Protein AF-A0A952E8J3-F1 (afdb_monomer_lite)

Foldseek 3Di:
DDDDDDDPVQQPPFDPVQQVDWDQDPVPSDIDTDDLVNLVVLLVVLQADPQQDPVLRVLLVVLSVLSSSCRSVVVSLLVSLLSLLVSLQVLLCVLVVDDPDDSLVSLVVCVVVVLDAQCLQPVSVVVVVVVVVVVVVVVVVCVVVVDPDDPPPPPPSDDGVSVVVSVPSVVSSVCSVVPHPDDDPCSSVSSSRSSSSSNSSGDD

Sequence (204 aa):
MADSFQKLCEIAKPDPRSEHWAIIDPDMGKLRMIKIEDIYSQLEKLELHTGVPKQVRTHFDTTRNLFLYSWFVYRFMPVAEWHASASLELALKIKSNEKKKGLRKLIELAIENGWIKNEGVSVWKSAKQSYEQRKVMMEEFFNQIKSETTQVYNSEFDYDYIEVLKDTIPPIRNVYAHGKNFLHGGAYLQLQIVSDFINQLFED

Radius of gyration: 20.11 Å; chains: 1; bounding box: 53×48×46 Å

pLDDT: mean 88.49, std 11.6, range [46.84, 98.69]

Structure (mmCIF, N/CA/C/O backbone):
data_AF-A0A952E8J3-F1
#
_entry.id   AF-A0A952E8J3-F1
#
loop_
_atom_site.group_PDB
_atom_site.id
_atom_site.type_symbol
_atom_site.label_atom_id
_atom_site.label_alt_id
_atom_site.label_comp_id
_atom_site.label_asym_id
_atom_site.label_entity_id
_atom_site.label_seq_id
_atom_site.pdbx_PDB_ins_code
_atom_site.Cartn_x
_atom_site.Cartn_y
_atom_site.Cartn_z
_atom_site.occupancy
_atom_site.B_iso_or_equiv
_atom_site.auth_seq_id
_atom_site.auth_comp_id
_atom_site.auth_asym_id
_atom_site.auth_atom_id
_atom_site.pdbx_PDB_model_num
ATOM 1 N N . MET A 1 1 ? 1.826 6.697 -28.711 1.00 46.91 1 MET A N 1
ATOM 2 C CA . MET A 1 1 ? 1.273 5.419 -29.212 1.00 46.91 1 MET A CA 1
ATOM 3 C C . MET A 1 1 ? 0.060 5.067 -28.376 1.00 46.91 1 MET A C 1
ATOM 5 O O . MET A 1 1 ? 0.116 5.269 -27.170 1.00 46.91 1 MET A O 1
ATOM 9 N N . ALA A 1 2 ? -1.026 4.604 -28.995 1.00 58.97 2 ALA A N 1
ATOM 10 C CA . ALA A 1 2 ? -2.109 3.969 -28.251 1.00 58.97 2 ALA A CA 1
ATOM 11 C C . ALA A 1 2 ? -1.638 2.577 -27.808 1.00 58.97 2 ALA A C 1
ATOM 13 O O . ALA A 1 2 ? -1.019 1.868 -28.601 1.00 58.97 2 ALA A O 1
ATOM 14 N N . ASP A 1 3 ? -1.896 2.206 -26.556 1.00 72.81 3 ASP A N 1
ATOM 15 C CA . ASP A 1 3 ? -1.647 0.845 -26.087 1.00 72.81 3 ASP A CA 1
ATOM 16 C C . ASP A 1 3 ? -2.592 -0.109 -26.826 1.00 72.81 3 ASP A C 1
ATOM 18 O O . ASP A 1 3 ? -3.798 0.127 -26.884 1.00 72.81 3 ASP A O 1
ATOM 22 N N . SER A 1 4 ? -2.036 -1.150 -27.444 1.00 82.31 4 SER A N 1
ATOM 23 C CA . SER A 1 4 ? -2.787 -2.124 -28.241 1.00 82.31 4 SER A CA 1
ATOM 24 C C . SER A 1 4 ? -2.771 -3.489 -27.565 1.00 82.31 4 SER A C 1
ATOM 26 O O . SER A 1 4 ? -1.910 -3.766 -26.730 1.00 82.31 4 SER A O 1
ATOM 28 N N . PHE A 1 5 ? -3.743 -4.336 -27.904 1.00 88.31 5 PHE A N 1
ATOM 29 C CA . PHE A 1 5 ? -3.776 -5.709 -27.414 1.00 88.31 5 PHE A CA 1
ATOM 30 C C . PHE A 1 5 ? -2.481 -6.437 -27.802 1.00 88.31 5 PHE A C 1
ATOM 32 O O . PHE A 1 5 ? -2.096 -6.435 -28.973 1.00 88.31 5 PHE A O 1
ATOM 39 N N . GLN A 1 6 ? -1.803 -7.024 -26.813 1.00 87.69 6 GLN A N 1
ATOM 40 C CA . GLN A 1 6 ? -0.496 -7.639 -27.021 1.00 87.69 6 GLN A CA 1
ATOM 41 C C . GLN A 1 6 ? -0.574 -8.825 -27.979 1.00 87.69 6 GLN A C 1
ATOM 43 O O . GLN A 1 6 ? -1.486 -9.652 -27.922 1.00 87.69 6 GLN A O 1
ATOM 48 N N . LYS A 1 7 ? 0.436 -8.941 -28.842 1.00 91.75 7 LYS A N 1
ATOM 49 C CA . LYS A 1 7 ? 0.611 -10.120 -29.688 1.00 91.75 7 LYS A CA 1
ATOM 50 C C . LYS A 1 7 ? 1.116 -11.283 -28.846 1.00 91.75 7 LYS A C 1
ATOM 52 O O . LYS A 1 7 ? 1.969 -11.102 -27.982 1.00 91.75 7 LYS A O 1
ATOM 57 N N . LEU A 1 8 ? 0.679 -12.496 -29.181 1.00 92.81 8 LEU A N 1
ATOM 58 C CA . LEU A 1 8 ? 1.075 -13.719 -28.474 1.00 92.81 8 LEU A CA 1
ATOM 59 C C . LEU A 1 8 ? 2.604 -13.894 -28.369 1.00 92.81 8 LEU A C 1
ATOM 61 O O . LEU A 1 8 ? 3.096 -14.375 -27.359 1.00 92.81 8 LEU A O 1
ATOM 65 N N . CYS A 1 9 ? 3.368 -13.475 -29.380 1.00 93.50 9 CYS A N 1
ATOM 66 C CA . CYS A 1 9 ? 4.833 -13.574 -29.385 1.00 93.50 9 CYS A CA 1
ATOM 67 C C . CYS A 1 9 ? 5.558 -12.486 -28.563 1.00 93.50 9 CYS A C 1
ATOM 69 O O . CYS A 1 9 ? 6.786 -12.513 -28.461 1.00 93.50 9 CYS A O 1
ATOM 71 N N . GLU A 1 10 ? 4.827 -11.519 -28.008 1.00 89.62 10 GLU A N 1
ATOM 72 C CA . GLU A 1 10 ? 5.366 -10.375 -27.264 1.00 89.62 10 GLU A CA 1
ATOM 73 C C . GLU A 1 10 ? 4.982 -10.401 -25.775 1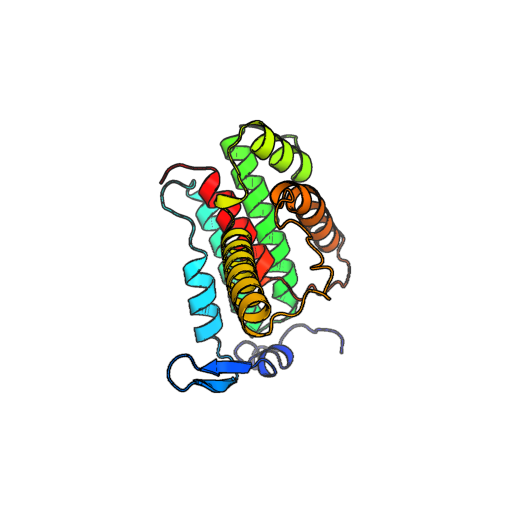.00 89.62 10 GLU A C 1
ATOM 75 O O . GLU A 1 10 ? 5.562 -9.647 -25.008 1.00 89.62 10 GLU A O 1
ATOM 80 N N . ILE A 1 11 ? 4.089 -11.299 -25.335 1.00 91.12 11 ILE A N 1
ATOM 81 C CA . ILE A 1 11 ? 3.534 -11.317 -23.961 1.00 91.12 11 ILE A CA 1
ATOM 82 C C . ILE A 1 11 ? 4.571 -11.480 -22.838 1.00 91.12 11 ILE A C 1
ATOM 84 O O . ILE A 1 11 ? 4.307 -11.108 -21.701 1.00 91.12 11 ILE A O 1
ATOM 88 N N . ALA A 1 12 ? 5.731 -12.068 -23.143 1.00 91.56 12 ALA A N 1
ATOM 89 C CA . ALA A 1 12 ? 6.823 -12.280 -22.191 1.00 91.56 12 ALA A CA 1
ATOM 90 C C . ALA A 1 12 ? 7.965 -11.265 -22.365 1.00 91.56 12 ALA A C 1
ATOM 92 O O . ALA A 1 12 ? 8.988 -11.363 -21.689 1.00 91.56 12 ALA A O 1
ATOM 93 N N . LYS A 1 13 ? 7.827 -10.314 -23.296 1.00 92.06 13 LYS A N 1
ATOM 94 C CA . LYS A 1 13 ? 8.795 -9.234 -23.484 1.00 92.06 13 LYS A CA 1
ATOM 95 C C . LYS A 1 13 ? 8.398 -8.059 -22.587 1.00 92.06 13 LYS A C 1
ATOM 97 O O . LYS A 1 13 ? 7.206 -7.756 -22.518 1.00 92.06 13 LYS A O 1
ATOM 102 N N . PRO A 1 14 ? 9.350 -7.412 -21.895 1.00 91.62 14 PRO A N 1
ATOM 103 C CA . PRO A 1 14 ? 9.050 -6.224 -21.104 1.00 91.62 14 PRO A CA 1
ATOM 104 C C . PRO A 1 14 ? 8.362 -5.146 -21.950 1.00 91.62 14 PRO A C 1
ATOM 106 O O . PRO A 1 14 ? 8.643 -5.008 -23.144 1.00 91.62 14 PRO A O 1
ATOM 109 N N . ASP A 1 15 ? 7.477 -4.358 -21.336 1.00 90.88 15 ASP A N 1
ATOM 110 C CA . ASP A 1 15 ? 6.999 -3.135 -21.984 1.00 90.88 15 ASP A CA 1
ATOM 111 C C . ASP A 1 15 ? 8.203 -2.195 -22.180 1.00 90.88 15 ASP A C 1
ATOM 113 O O . ASP A 1 15 ? 8.976 -2.013 -21.234 1.00 90.88 15 ASP A O 1
ATOM 117 N N . PRO A 1 16 ? 8.363 -1.537 -23.344 1.00 88.94 16 PRO A N 1
ATOM 118 C CA . PRO A 1 16 ? 9.460 -0.599 -23.563 1.00 88.94 16 PRO A CA 1
ATOM 119 C C . PRO A 1 16 ? 9.578 0.473 -22.473 1.00 88.94 16 PRO A C 1
ATOM 121 O O . PRO A 1 16 ? 10.677 0.915 -22.166 1.00 88.94 16 PRO A O 1
ATOM 124 N N . ARG A 1 17 ? 8.474 0.896 -21.840 1.00 86.62 17 ARG A N 1
ATOM 125 C CA . ARG A 1 17 ? 8.506 1.858 -20.719 1.00 86.62 17 ARG A CA 1
ATOM 126 C C . ARG A 1 17 ? 9.177 1.292 -19.468 1.00 86.62 17 ARG A C 1
ATOM 128 O O . ARG A 1 17 ? 9.836 2.049 -18.760 1.00 86.62 17 ARG A O 1
ATOM 135 N N . SER A 1 18 ? 9.031 -0.004 -19.218 1.00 84.88 18 SER A N 1
ATOM 136 C CA . SER A 1 18 ? 9.637 -0.698 -18.078 1.00 84.88 18 SER A CA 1
ATOM 137 C C . SER A 1 18 ? 11.158 -0.811 -18.219 1.00 84.88 18 SER A C 1
ATOM 139 O O . SER A 1 18 ? 11.880 -0.788 -17.226 1.00 84.88 18 SER A O 1
ATOM 141 N N . GLU A 1 19 ? 11.662 -0.861 -19.455 1.00 79.94 19 GLU A N 1
ATOM 142 C CA . GLU A 1 19 ? 13.092 -1.006 -19.750 1.00 79.94 19 GLU A CA 1
ATOM 143 C C . GLU A 1 19 ? 13.922 0.250 -19.476 1.00 79.94 19 GLU A C 1
ATOM 145 O O . GLU A 1 19 ? 15.139 0.160 -19.480 1.00 79.94 19 GLU A O 1
ATOM 150 N N . HIS A 1 20 ? 13.316 1.418 -19.240 1.00 79.31 20 HIS A N 1
ATOM 151 C CA . HIS A 1 20 ? 14.053 2.679 -19.054 1.00 79.31 20 HIS A CA 1
ATOM 152 C C . HIS A 1 20 ? 14.330 3.018 -17.582 1.00 79.31 20 HIS A C 1
ATOM 154 O O . HIS A 1 20 ? 14.839 4.098 -17.278 1.00 79.31 20 HIS A O 1
ATOM 160 N N . TRP A 1 21 ? 13.975 2.132 -16.652 1.00 79.56 21 TRP A N 1
ATOM 161 C CA . TRP A 1 21 ? 14.161 2.360 -15.222 1.00 79.56 21 TRP A CA 1
ATOM 162 C C . TRP A 1 21 ? 15.501 1.803 -14.747 1.00 79.56 21 TRP A C 1
ATOM 164 O O . TRP A 1 21 ? 15.902 0.697 -15.112 1.00 79.56 21 TRP A O 1
ATOM 174 N N . ALA A 1 22 ? 16.188 2.569 -13.902 1.00 81.88 22 ALA A N 1
ATOM 175 C CA . ALA A 1 22 ? 17.474 2.195 -13.335 1.00 81.88 22 ALA A CA 1
ATOM 176 C C . ALA A 1 22 ? 17.446 2.297 -11.810 1.00 81.88 22 ALA A C 1
ATOM 178 O O . ALA A 1 22 ? 16.785 3.167 -11.243 1.00 81.88 22 ALA A O 1
ATOM 179 N N . ILE A 1 23 ? 18.186 1.406 -11.160 1.00 81.94 23 ILE A N 1
ATOM 180 C CA . ILE A 1 23 ? 18.381 1.378 -9.714 1.00 81.94 23 ILE A CA 1
ATOM 181 C C . ILE A 1 23 ? 19.875 1.384 -9.395 1.00 81.94 23 ILE A C 1
ATOM 183 O O . ILE A 1 23 ? 20.705 0.988 -10.217 1.00 81.94 23 ILE A O 1
ATOM 187 N N . ILE A 1 24 ? 20.225 1.839 -8.195 1.00 81.94 24 ILE A N 1
ATOM 188 C CA . ILE A 1 24 ? 21.577 1.667 -7.666 1.00 81.94 24 ILE A CA 1
ATOM 189 C C . ILE A 1 24 ? 21.665 0.238 -7.136 1.00 81.94 24 ILE A C 1
ATOM 191 O O . ILE A 1 24 ? 20.884 -0.150 -6.269 1.00 81.94 24 ILE A O 1
ATOM 195 N N . ASP A 1 25 ? 22.587 -0.540 -7.689 1.00 77.31 25 ASP A N 1
ATOM 196 C CA . ASP A 1 25 ? 22.861 -1.901 -7.258 1.00 77.31 25 ASP A CA 1
ATOM 197 C C . ASP A 1 25 ? 23.298 -1.895 -5.780 1.00 77.31 25 ASP A C 1
ATOM 199 O O . ASP A 1 25 ? 24.293 -1.233 -5.462 1.00 77.31 25 ASP A O 1
ATOM 203 N N . PRO A 1 26 ? 22.575 -2.587 -4.878 1.00 70.38 26 PRO A N 1
ATOM 204 C CA . PRO A 1 26 ? 22.879 -2.574 -3.449 1.00 70.38 26 PRO A CA 1
ATOM 205 C C . PRO A 1 26 ? 24.266 -3.132 -3.116 1.00 70.38 26 PRO A C 1
ATOM 207 O O . PRO A 1 26 ? 24.885 -2.673 -2.159 1.00 70.38 26 PRO A O 1
ATOM 210 N N . ASP A 1 27 ? 24.759 -4.086 -3.910 1.00 75.88 27 ASP A N 1
ATOM 211 C CA . ASP A 1 27 ? 26.013 -4.793 -3.650 1.00 75.88 27 ASP A CA 1
ATOM 212 C C . ASP A 1 27 ? 27.210 -4.054 -4.254 1.00 75.88 27 ASP A C 1
ATOM 214 O O . ASP A 1 27 ? 28.306 -4.046 -3.694 1.00 75.88 27 ASP A O 1
ATOM 218 N N . MET A 1 28 ? 27.015 -3.422 -5.416 1.00 73.81 28 MET A N 1
ATOM 219 C CA . MET A 1 28 ? 28.105 -2.784 -6.165 1.00 73.81 28 MET A CA 1
ATOM 220 C C . MET A 1 28 ? 28.115 -1.255 -6.087 1.00 73.81 28 MET A C 1
ATOM 222 O O . MET A 1 28 ? 29.078 -0.639 -6.547 1.00 73.81 28 MET A O 1
ATOM 226 N N . GLY A 1 29 ? 27.045 -0.627 -5.587 1.00 79.94 29 GLY A N 1
ATOM 227 C CA . GLY A 1 29 ? 26.870 0.830 -5.580 1.00 79.94 29 GLY A CA 1
ATOM 228 C C . GLY A 1 29 ? 26.812 1.458 -6.980 1.00 79.94 29 GLY A C 1
ATOM 229 O O . GLY A 1 29 ? 26.993 2.665 -7.129 1.00 79.94 29 GLY A O 1
ATOM 230 N N . LYS A 1 30 ? 26.604 0.648 -8.026 1.00 85.31 30 LYS A N 1
ATOM 231 C CA . LYS A 1 30 ? 26.614 1.070 -9.435 1.00 85.31 30 LYS A CA 1
ATOM 232 C C . LYS A 1 30 ? 25.203 1.149 -9.989 1.00 85.31 30 LYS A C 1
ATOM 234 O O . LYS A 1 30 ? 24.353 0.338 -9.647 1.00 85.31 30 LYS A O 1
ATOM 239 N N . LEU A 1 31 ? 24.970 2.087 -10.900 1.00 86.31 31 LEU A N 1
ATOM 240 C CA . LEU A 1 31 ? 23.706 2.160 -11.623 1.00 86.31 31 LEU A CA 1
ATOM 241 C C . LEU A 1 31 ? 23.551 0.932 -12.535 1.00 86.31 31 LEU A C 1
ATOM 243 O O . LEU A 1 31 ? 24.436 0.647 -13.344 1.00 86.31 31 LEU A O 1
ATOM 247 N N . ARG A 1 32 ? 22.418 0.236 -12.437 1.00 88.88 32 ARG A N 1
ATOM 248 C CA . ARG A 1 32 ? 22.013 -0.807 -13.386 1.00 88.88 32 ARG A CA 1
ATOM 249 C C . ARG A 1 32 ? 20.536 -0.691 -13.737 1.00 88.88 32 ARG A C 1
ATOM 251 O O . ARG A 1 32 ? 19.758 -0.117 -12.979 1.00 88.88 32 ARG A O 1
ATOM 258 N N . MET A 1 33 ? 20.146 -1.279 -14.864 1.00 87.69 33 MET A N 1
ATOM 259 C CA . MET A 1 33 ? 18.733 -1.370 -15.236 1.00 87.69 33 MET A CA 1
ATOM 260 C C . MET A 1 33 ? 17.976 -2.235 -14.227 1.00 87.69 33 MET A C 1
ATOM 262 O O . MET A 1 33 ? 18.518 -3.226 -13.713 1.00 87.69 33 MET A O 1
ATOM 266 N N . ILE A 1 34 ? 16.740 -1.836 -13.931 1.00 88.44 34 ILE A N 1
ATOM 267 C CA . ILE A 1 34 ? 15.844 -2.632 -13.098 1.00 88.44 34 ILE A CA 1
ATOM 268 C C . ILE A 1 34 ? 15.523 -3.943 -13.823 1.00 88.44 34 ILE A C 1
ATOM 270 O O . ILE A 1 34 ? 15.435 -3.993 -15.052 1.00 88.44 34 ILE A O 1
ATOM 274 N N . LYS A 1 35 ? 15.352 -5.011 -13.056 1.00 91.31 35 LYS A N 1
ATOM 275 C CA . LYS A 1 35 ? 14.877 -6.303 -13.537 1.00 91.31 35 LYS A CA 1
ATOM 276 C C . LYS A 1 35 ? 13.555 -6.646 -12.864 1.00 91.31 35 LYS A C 1
ATOM 278 O O . LYS A 1 35 ? 13.211 -6.091 -11.819 1.00 91.31 35 LYS A O 1
ATOM 283 N N . ILE A 1 36 ? 12.825 -7.601 -13.432 1.00 93.38 36 ILE A N 1
ATOM 284 C CA . ILE A 1 36 ? 11.561 -8.055 -12.843 1.00 93.38 36 ILE A CA 1
ATOM 285 C C . ILE A 1 36 ? 11.760 -8.616 -11.425 1.00 93.38 36 ILE A C 1
ATOM 287 O O . ILE A 1 36 ? 10.894 -8.437 -10.574 1.00 93.38 36 ILE A O 1
ATOM 291 N N . GLU A 1 37 ? 12.919 -9.210 -11.129 1.00 94.31 37 GLU A N 1
ATOM 292 C CA . GLU A 1 37 ? 13.266 -9.721 -9.799 1.00 94.31 37 GLU A CA 1
ATOM 293 C C . GLU A 1 37 ? 13.361 -8.603 -8.749 1.00 94.31 37 GLU A C 1
ATOM 295 O O . GLU A 1 37 ? 13.015 -8.818 -7.586 1.00 94.31 37 GLU A O 1
ATOM 300 N N . ASP A 1 38 ? 13.765 -7.391 -9.146 1.00 91.88 38 ASP A N 1
ATOM 301 C CA . ASP A 1 38 ? 13.791 -6.235 -8.244 1.00 91.88 38 ASP A CA 1
ATOM 302 C C . ASP A 1 38 ? 12.373 -5.792 -7.879 1.00 91.88 38 ASP A C 1
ATOM 304 O O . ASP A 1 38 ? 12.112 -5.400 -6.741 1.00 91.88 38 ASP A O 1
ATOM 308 N N . ILE A 1 39 ? 11.449 -5.862 -8.843 1.00 92.81 39 ILE A N 1
ATOM 309 C CA . ILE A 1 39 ? 10.030 -5.559 -8.631 1.00 92.81 39 ILE A CA 1
ATOM 310 C C . ILE A 1 39 ? 9.402 -6.637 -7.751 1.00 92.81 39 ILE A C 1
ATOM 312 O O . ILE A 1 39 ? 8.716 -6.311 -6.785 1.00 92.81 39 ILE A O 1
ATOM 316 N N . TYR A 1 40 ? 9.675 -7.911 -8.038 1.00 95.94 40 TYR A N 1
ATOM 317 C CA . TYR A 1 40 ? 9.220 -9.030 -7.217 1.00 95.94 40 TYR A CA 1
ATOM 318 C C . TYR A 1 40 ? 9.667 -8.862 -5.760 1.00 95.94 40 TYR A C 1
ATOM 320 O O . TYR A 1 40 ? 8.834 -8.875 -4.859 1.00 95.94 40 TYR A O 1
ATOM 328 N N . SER A 1 41 ? 10.957 -8.600 -5.536 1.00 95.19 41 SER A N 1
ATOM 329 C CA . SER A 1 41 ? 11.530 -8.430 -4.193 1.00 95.19 41 SER A CA 1
ATOM 330 C C . SER A 1 41 ? 10.936 -7.237 -3.437 1.00 95.19 41 SER A C 1
ATOM 332 O O . SER A 1 41 ? 10.887 -7.229 -2.209 1.00 95.19 41 SER A O 1
ATOM 334 N N . GLN A 1 42 ? 10.494 -6.197 -4.148 1.00 93.19 42 GLN A N 1
ATOM 335 C CA . GLN A 1 42 ? 9.766 -5.076 -3.549 1.00 93.19 42 GLN A CA 1
ATOM 336 C C . GLN A 1 42 ? 8.333 -5.469 -3.174 1.00 93.19 42 GLN A C 1
ATOM 338 O O . GLN A 1 42 ? 7.889 -5.171 -2.070 1.00 93.19 42 GLN A O 1
ATOM 343 N N . LEU A 1 43 ? 7.619 -6.170 -4.058 1.00 96.62 43 LEU A N 1
ATOM 344 C CA . LEU A 1 43 ? 6.245 -6.622 -3.817 1.00 96.62 43 LEU A CA 1
ATOM 345 C C . LEU A 1 43 ? 6.142 -7.699 -2.731 1.00 96.62 43 LEU A C 1
ATOM 347 O O . LEU A 1 43 ? 5.129 -7.776 -2.035 1.00 96.62 43 LEU A O 1
ATOM 351 N N . GLU A 1 44 ? 7.174 -8.522 -2.568 1.00 97.00 44 GLU A N 1
ATOM 352 C CA . GLU A 1 44 ? 7.256 -9.516 -1.497 1.00 97.00 44 GLU A CA 1
ATOM 353 C C . GLU A 1 44 ? 7.176 -8.846 -0.118 1.00 97.00 44 GLU A C 1
ATOM 355 O O . GLU A 1 44 ? 6.433 -9.300 0.745 1.00 97.00 44 GLU A O 1
ATOM 360 N N . LYS A 1 45 ? 7.813 -7.679 0.045 1.00 96.25 45 LYS A N 1
ATOM 361 C CA . LYS A 1 45 ? 7.772 -6.879 1.284 1.00 96.25 45 LYS A CA 1
ATOM 362 C C . LYS A 1 45 ? 6.398 -6.283 1.593 1.00 96.25 45 LYS A C 1
ATOM 364 O O . LYS A 1 45 ? 6.192 -5.804 2.702 1.00 96.25 45 LYS A O 1
ATOM 369 N N . LEU A 1 46 ? 5.479 -6.283 0.627 1.00 97.75 46 LEU A N 1
ATOM 370 C CA . LEU A 1 46 ? 4.099 -5.819 0.797 1.00 97.75 46 LEU A CA 1
ATOM 371 C C . LEU A 1 46 ? 3.156 -6.960 1.208 1.00 97.75 46 LEU A C 1
ATOM 373 O O . LEU A 1 46 ? 1.954 -6.892 0.967 1.00 97.75 46 LEU A O 1
ATOM 377 N N . GLU A 1 47 ? 3.679 -8.063 1.737 1.00 96.94 47 GLU A N 1
ATOM 378 C CA . GLU A 1 47 ? 2.842 -9.151 2.225 1.00 96.94 47 GLU A CA 1
ATOM 379 C C . GLU A 1 47 ? 1.956 -8.695 3.396 1.00 96.94 47 GLU A C 1
ATOM 381 O O . GLU A 1 47 ? 2.377 -7.972 4.304 1.00 96.94 47 GLU A O 1
ATOM 386 N N . LEU A 1 48 ? 0.695 -9.128 3.357 1.00 98.56 48 LEU A N 1
ATOM 387 C CA . LEU A 1 48 ? -0.237 -8.921 4.455 1.00 98.56 48 LEU A CA 1
ATOM 388 C C . LEU A 1 48 ? -0.057 -10.027 5.490 1.00 98.56 48 LEU A C 1
ATOM 390 O O . LEU A 1 48 ? -0.043 -11.207 5.133 1.00 98.56 48 LEU A O 1
ATOM 394 N N . HIS A 1 49 ? 0.030 -9.651 6.762 1.00 98.12 49 HIS A N 1
ATOM 395 C CA . HIS A 1 49 ? 0.303 -10.598 7.841 1.00 98.12 49 HIS A CA 1
ATOM 396 C C . HIS A 1 49 ? -0.879 -11.558 8.096 1.00 98.12 49 HIS A C 1
ATOM 398 O O . HIS A 1 49 ? -1.978 -11.426 7.537 1.00 98.12 49 HIS A O 1
ATOM 404 N N . THR A 1 50 ? -0.661 -12.585 8.918 1.00 97.94 50 THR A N 1
ATOM 405 C CA . THR A 1 50 ? -1.557 -13.751 8.997 1.00 97.94 50 THR A CA 1
ATOM 406 C C . THR A 1 50 ? -2.892 -13.468 9.680 1.00 97.94 50 THR A C 1
ATOM 408 O O . THR A 1 50 ? -3.897 -14.101 9.325 1.00 97.94 50 THR A O 1
ATOM 411 N N . GLY A 1 51 ? -2.925 -12.471 10.561 1.00 98.12 51 GLY A N 1
ATOM 412 C CA . GLY A 1 51 ? -4.134 -11.936 11.183 1.00 98.12 51 GLY A CA 1
ATOM 413 C C . GLY A 1 51 ? -5.141 -11.271 10.236 1.00 98.12 51 GLY A C 1
ATOM 414 O O . GLY A 1 51 ? -6.342 -11.231 10.516 1.00 98.12 51 GLY A O 1
ATOM 415 N N . VAL A 1 52 ? -4.702 -10.793 9.067 1.00 98.69 52 VAL A N 1
ATOM 416 C CA . VAL A 1 52 ? -5.596 -10.177 8.073 1.00 98.69 52 VAL A CA 1
ATOM 417 C C . VAL A 1 52 ? -6.518 -11.240 7.460 1.00 98.69 52 VAL A C 1
ATOM 419 O O . VAL A 1 52 ? -6.012 -12.247 6.981 1.00 98.69 52 VAL A O 1
ATOM 422 N N . PRO A 1 53 ? -7.850 -11.064 7.351 1.00 98.62 53 PRO A N 1
ATOM 423 C CA . PRO A 1 53 ? -8.751 -12.091 6.820 1.00 98.62 53 PRO A CA 1
ATOM 424 C C . PRO A 1 53 ? -8.322 -12.655 5.455 1.00 98.62 53 PRO A C 1
ATOM 426 O O . PRO A 1 53 ? -8.021 -11.899 4.532 1.00 98.62 53 PRO A O 1
ATOM 429 N N . LYS A 1 54 ? -8.381 -13.986 5.282 1.00 98.50 54 LYS A N 1
ATOM 430 C CA . LYS A 1 54 ? -7.919 -14.682 4.059 1.00 98.50 54 LYS A CA 1
ATOM 431 C C . LYS A 1 54 ? -8.453 -14.063 2.763 1.00 98.50 54 LYS A C 1
ATOM 433 O O . LYS A 1 54 ? -7.699 -13.900 1.813 1.00 98.50 54 LYS A O 1
ATOM 438 N N . GLN A 1 55 ? -9.733 -13.688 2.731 1.00 98.38 55 GLN A N 1
ATOM 439 C CA . GLN A 1 55 ? -10.342 -13.058 1.555 1.00 98.38 55 GLN A CA 1
ATOM 440 C C . GLN A 1 55 ? -9.704 -11.708 1.190 1.00 98.38 55 GLN A C 1
ATOM 442 O O . GLN A 1 55 ? -9.588 -11.397 0.011 1.00 98.38 55 GLN A O 1
ATOM 447 N N . VAL A 1 56 ? -9.249 -10.931 2.180 1.00 98.69 56 VAL A N 1
ATOM 448 C CA . VAL A 1 56 ? -8.516 -9.676 1.960 1.00 98.69 56 VAL A CA 1
ATOM 449 C C . VAL A 1 56 ? -7.118 -9.981 1.440 1.00 98.69 56 VAL A C 1
ATOM 451 O O . VAL A 1 56 ? -6.716 -9.377 0.452 1.00 98.69 56 VAL A O 1
ATOM 454 N N . ARG A 1 57 ? -6.415 -10.954 2.041 1.00 98.69 57 ARG A N 1
ATOM 455 C CA . ARG A 1 57 ? -5.076 -11.368 1.587 1.00 98.69 57 ARG A CA 1
ATOM 456 C C . ARG A 1 57 ? -5.086 -11.819 0.131 1.00 98.69 57 ARG A C 1
ATOM 458 O O . ARG A 1 57 ? -4.364 -11.260 -0.679 1.00 98.69 57 ARG A O 1
ATOM 465 N N . THR A 1 58 ? -5.998 -12.719 -0.237 1.00 98.62 58 THR A N 1
ATOM 466 C CA . THR A 1 58 ? -6.153 -13.180 -1.627 1.00 98.62 58 THR A CA 1
ATOM 467 C C . THR A 1 58 ? -6.503 -12.039 -2.590 1.00 98.62 58 THR A C 1
ATOM 469 O O . THR A 1 58 ? -5.984 -11.981 -3.707 1.00 98.62 58 THR A O 1
ATOM 472 N N . HIS A 1 59 ? -7.366 -11.111 -2.170 1.00 98.56 59 HIS A N 1
ATOM 473 C CA . HIS A 1 59 ? -7.707 -9.948 -2.986 1.00 98.56 59 HIS A CA 1
ATOM 474 C C . HIS A 1 59 ? -6.490 -9.020 -3.164 1.00 98.56 59 HIS A C 1
ATOM 476 O O . HIS A 1 59 ? -6.209 -8.566 -4.271 1.00 98.56 59 HIS A O 1
ATOM 482 N N . PHE A 1 60 ? -5.694 -8.796 -2.120 1.00 98.62 60 PHE A N 1
ATOM 483 C CA . PHE A 1 60 ? -4.480 -7.990 -2.220 1.00 98.62 60 PHE A CA 1
ATOM 484 C C . PHE A 1 60 ? -3.344 -8.694 -2.983 1.00 98.62 60 PHE A C 1
ATOM 486 O O . PHE A 1 60 ? -2.619 -8.050 -3.731 1.00 98.62 60 PHE A O 1
ATOM 493 N N . ASP A 1 61 ? -3.222 -10.018 -2.920 1.00 98.56 61 ASP A N 1
ATOM 494 C CA . ASP A 1 61 ? -2.253 -10.759 -3.741 1.00 98.56 61 ASP A CA 1
ATOM 495 C C . ASP A 1 61 ? -2.525 -10.599 -5.236 1.00 98.56 61 ASP A C 1
ATOM 497 O O . ASP A 1 61 ? -1.599 -10.505 -6.041 1.00 98.56 61 ASP A O 1
ATOM 501 N N . THR A 1 62 ? -3.796 -10.466 -5.619 1.00 98.50 62 THR A N 1
ATOM 502 C CA . THR A 1 62 ? -4.166 -10.119 -6.997 1.00 98.50 62 THR A CA 1
ATOM 503 C C . THR A 1 62 ? -3.617 -8.744 -7.386 1.00 98.50 62 THR A C 1
ATOM 505 O O . THR A 1 62 ? -3.109 -8.585 -8.492 1.00 98.50 62 THR A O 1
ATOM 508 N N . THR A 1 63 ? -3.626 -7.772 -6.469 1.00 97.81 63 THR A N 1
ATOM 509 C CA . THR A 1 63 ? -2.976 -6.467 -6.661 1.00 97.81 63 THR A CA 1
ATOM 510 C C . THR A 1 63 ? -1.470 -6.611 -6.896 1.00 97.81 63 THR A C 1
ATOM 512 O O . THR A 1 63 ? -0.951 -6.030 -7.851 1.00 97.81 63 THR A O 1
ATOM 515 N N . ARG A 1 64 ? -0.768 -7.398 -6.064 1.00 98.12 64 ARG A N 1
ATOM 516 C CA . ARG A 1 64 ? 0.679 -7.645 -6.219 1.00 98.12 64 ARG A CA 1
ATOM 517 C C . ARG A 1 64 ? 0.983 -8.289 -7.570 1.00 98.12 64 ARG A C 1
ATOM 519 O O . ARG A 1 64 ? 1.864 -7.825 -8.287 1.00 98.12 64 ARG A O 1
ATOM 526 N N . ASN A 1 65 ? 0.187 -9.279 -7.968 1.00 98.06 65 ASN A N 1
ATOM 527 C CA . ASN A 1 65 ? 0.308 -9.921 -9.273 1.00 98.06 65 ASN A CA 1
ATOM 528 C C . ASN A 1 65 ? 0.069 -8.931 -10.420 1.00 98.06 65 ASN A C 1
ATOM 530 O O . ASN A 1 65 ? 0.897 -8.840 -11.319 1.00 98.06 65 ASN A O 1
ATOM 534 N N . LEU A 1 66 ? -1.012 -8.145 -10.386 1.00 97.00 66 LEU A N 1
ATOM 535 C CA . LEU A 1 66 ? -1.292 -7.125 -11.407 1.00 97.00 66 LEU A CA 1
ATOM 536 C C . LEU A 1 66 ? -0.126 -6.142 -11.562 1.00 97.00 66 LEU A C 1
ATOM 538 O O . LEU A 1 66 ? 0.250 -5.808 -12.685 1.00 97.00 66 LEU A O 1
ATOM 542 N N . PHE A 1 67 ? 0.472 -5.717 -10.447 1.00 96.12 67 PHE A N 1
ATOM 543 C CA . PHE A 1 67 ? 1.645 -4.853 -10.472 1.00 96.12 67 PHE A CA 1
ATOM 544 C C . PHE A 1 67 ? 2.863 -5.565 -11.065 1.00 96.12 67 PHE A C 1
ATOM 546 O O . PHE A 1 67 ? 3.536 -4.999 -11.920 1.00 96.12 67 PHE A O 1
ATOM 553 N N . LEU A 1 68 ? 3.134 -6.813 -10.679 1.00 96.25 68 LEU A N 1
ATOM 554 C CA . LEU A 1 68 ? 4.241 -7.591 -11.239 1.00 96.25 68 LEU A CA 1
ATOM 555 C C . LEU A 1 68 ? 4.098 -7.752 -12.760 1.00 96.25 68 LEU A C 1
ATOM 557 O O . LEU A 1 68 ? 5.040 -7.497 -13.505 1.00 96.25 68 LEU A O 1
ATOM 561 N N . TYR A 1 69 ? 2.897 -8.088 -13.238 1.00 95.56 69 TYR A N 1
ATOM 562 C CA . TYR A 1 69 ? 2.605 -8.204 -14.670 1.00 95.56 69 TYR A CA 1
ATOM 563 C C . TYR A 1 69 ? 2.611 -6.860 -15.403 1.00 95.56 69 TYR A C 1
ATOM 565 O O . TYR A 1 69 ? 2.719 -6.837 -16.632 1.00 95.56 69 TYR A O 1
ATOM 573 N N . SER A 1 70 ? 2.573 -5.738 -14.681 1.00 93.31 70 SER A N 1
ATOM 574 C CA . SER A 1 70 ? 2.744 -4.427 -15.299 1.00 93.31 70 SER A CA 1
ATOM 575 C C . SER A 1 70 ? 4.140 -4.203 -15.885 1.00 93.31 70 SER A C 1
ATOM 577 O O . SER A 1 70 ? 4.299 -3.369 -16.773 1.00 93.31 70 SER A O 1
ATOM 579 N N . TRP A 1 71 ? 5.115 -5.030 -15.488 1.00 93.38 71 TRP A N 1
ATOM 580 C CA . TRP A 1 71 ? 6.413 -5.135 -16.150 1.00 93.38 71 TRP A CA 1
ATOM 581 C C . TRP A 1 71 ? 6.280 -5.400 -17.657 1.00 93.38 71 TRP A C 1
ATOM 583 O O . TRP A 1 71 ? 6.960 -4.764 -18.464 1.00 93.38 71 TRP A O 1
ATOM 593 N N . PHE A 1 72 ? 5.368 -6.302 -18.031 1.00 92.62 72 PHE A N 1
ATOM 594 C CA . PHE A 1 72 ? 5.083 -6.667 -19.420 1.00 92.62 72 PHE A CA 1
ATOM 595 C C . PHE A 1 72 ? 4.004 -5.777 -20.043 1.00 92.62 72 PHE A C 1
ATOM 597 O O . PHE A 1 72 ? 4.023 -5.541 -21.246 1.00 92.62 72 PHE A O 1
ATOM 604 N N . VAL A 1 73 ? 3.057 -5.286 -19.236 1.00 92.25 73 VAL A N 1
ATOM 605 C CA . VAL A 1 73 ? 1.935 -4.452 -19.687 1.00 92.25 73 VAL A CA 1
ATOM 606 C C . VAL A 1 73 ? 1.844 -3.200 -18.821 1.00 92.25 73 VAL A C 1
ATOM 608 O O . VAL A 1 73 ? 1.125 -3.184 -17.824 1.00 92.25 73 VAL A O 1
ATOM 611 N N . TYR A 1 74 ? 2.497 -2.107 -19.219 1.00 89.44 74 TYR A N 1
ATOM 612 C CA . TYR A 1 74 ? 2.602 -0.901 -18.381 1.00 89.44 74 TYR A CA 1
ATOM 613 C C . TYR A 1 74 ? 1.241 -0.375 -17.876 1.00 89.44 74 TYR A C 1
ATOM 615 O O . TYR A 1 74 ? 1.097 0.107 -16.753 1.00 89.44 74 TYR A O 1
ATOM 623 N N . ARG A 1 75 ? 0.183 -0.530 -18.684 1.00 89.38 75 ARG A N 1
ATOM 624 C CA . ARG A 1 75 ? -1.193 -0.130 -18.335 1.00 89.38 75 ARG A CA 1
ATOM 625 C C . ARG A 1 75 ? -1.844 -0.935 -17.213 1.00 89.38 75 ARG A C 1
ATOM 627 O O . ARG A 1 75 ? -2.905 -0.528 -16.745 1.00 89.38 75 ARG A O 1
ATOM 634 N N . PHE A 1 76 ? -1.236 -2.022 -16.751 1.00 92.25 76 PHE A N 1
ATOM 635 C CA . PHE A 1 76 ? -1.717 -2.742 -15.575 1.00 92.25 76 PHE A CA 1
ATOM 636 C C . PHE A 1 76 ? -1.385 -2.016 -14.264 1.00 92.25 76 PHE A C 1
ATOM 638 O O . PHE A 1 76 ? -2.049 -2.290 -13.270 1.00 92.25 76 PHE A O 1
ATOM 645 N N . MET A 1 77 ? -0.465 -1.038 -14.250 1.00 91.25 77 MET A N 1
ATOM 646 C CA . MET A 1 77 ? -0.166 -0.240 -13.047 1.00 91.25 77 MET A CA 1
ATOM 647 C C . MET A 1 77 ? -1.419 0.467 -12.474 1.00 91.25 77 MET A C 1
ATOM 649 O O . MET A 1 77 ? -1.754 0.204 -11.318 1.00 91.25 77 MET A O 1
ATOM 653 N N . PRO A 1 78 ? -2.186 1.267 -13.251 1.00 90.50 78 PRO A N 1
ATOM 654 C CA . PRO A 1 78 ? -3.472 1.821 -12.804 1.00 90.50 78 PRO A CA 1
ATOM 655 C C . PRO A 1 78 ? -4.478 0.789 -12.286 1.00 90.50 78 PRO A C 1
ATOM 657 O O . PRO A 1 78 ? -5.216 1.042 -11.334 1.00 90.50 78 PRO A O 1
ATOM 660 N N . VAL A 1 79 ? -4.525 -0.385 -12.924 1.00 93.00 79 VAL A N 1
ATOM 661 C CA . VAL A 1 79 ? -5.444 -1.465 -12.540 1.00 93.00 79 VAL A CA 1
ATOM 662 C C . VAL A 1 79 ? -5.034 -2.039 -11.187 1.00 93.00 79 VAL A C 1
ATOM 664 O O . VAL A 1 79 ? -5.894 -2.255 -10.336 1.00 93.00 79 VAL A O 1
ATOM 667 N N . ALA A 1 80 ? -3.730 -2.212 -10.956 1.00 95.25 80 ALA A N 1
ATOM 668 C CA . ALA A 1 80 ? -3.189 -2.602 -9.663 1.00 95.25 80 ALA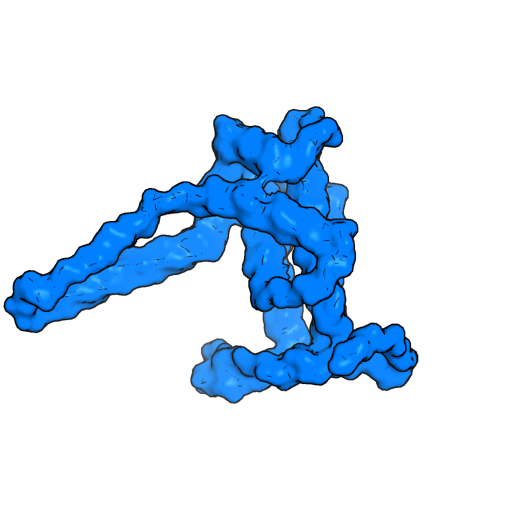 A CA 1
ATOM 669 C C . ALA A 1 80 ? -3.513 -1.556 -8.582 1.00 95.25 80 ALA A C 1
ATOM 671 O O . ALA A 1 80 ? -4.038 -1.921 -7.537 1.00 95.25 80 ALA A O 1
ATOM 672 N N . GLU A 1 81 ? -3.302 -0.256 -8.823 1.00 93.31 81 GLU A N 1
ATOM 673 C CA . GLU A 1 81 ? -3.640 0.801 -7.846 1.00 93.31 81 GLU A CA 1
ATOM 674 C C . GLU A 1 81 ? -5.131 0.815 -7.480 1.00 93.31 81 GLU A C 1
ATOM 676 O O . GLU A 1 81 ? -5.505 0.923 -6.304 1.00 93.31 81 GLU A O 1
ATOM 681 N N . TRP A 1 82 ? -6.000 0.675 -8.483 1.00 94.44 82 TRP A N 1
ATOM 682 C CA . TRP A 1 82 ? -7.436 0.555 -8.261 1.00 94.44 82 TRP A CA 1
ATOM 683 C C . TRP A 1 82 ? -7.774 -0.694 -7.433 1.00 94.44 82 TRP A C 1
ATOM 685 O O . TRP A 1 82 ? -8.527 -0.601 -6.459 1.00 94.44 82 TRP A O 1
ATOM 695 N N . HIS A 1 83 ? -7.175 -1.841 -7.766 1.00 96.56 83 HIS A N 1
ATOM 696 C CA . HIS A 1 83 ? -7.378 -3.103 -7.052 1.00 96.56 83 HIS A CA 1
ATOM 697 C C . HIS A 1 83 ? -6.852 -3.042 -5.607 1.00 96.56 83 HIS A C 1
ATOM 699 O O . HIS A 1 83 ? -7.479 -3.580 -4.688 1.00 96.56 83 HIS A O 1
ATOM 705 N N . ALA A 1 84 ? -5.759 -2.310 -5.366 1.00 97.25 84 ALA A N 1
ATOM 706 C CA . ALA A 1 84 ? -5.240 -2.015 -4.032 1.00 97.25 84 ALA A CA 1
ATOM 707 C C . ALA A 1 84 ? -6.293 -1.268 -3.204 1.00 97.25 84 ALA A C 1
ATOM 709 O O . ALA A 1 84 ? -6.674 -1.706 -2.120 1.00 97.25 84 ALA A O 1
ATOM 710 N N . SER A 1 85 ? -6.848 -0.188 -3.757 1.00 96.25 85 SER A N 1
ATOM 711 C CA . SER A 1 85 ? -7.883 0.605 -3.085 1.00 96.25 85 SER A CA 1
ATOM 712 C C . SER A 1 85 ? -9.159 -0.199 -2.820 1.00 96.25 85 SER A C 1
ATOM 714 O O . SER A 1 85 ? -9.774 -0.050 -1.766 1.00 96.25 85 SER A O 1
ATOM 716 N N . ALA A 1 86 ? -9.545 -1.090 -3.736 1.00 96.94 86 ALA A N 1
ATOM 717 C CA . ALA A 1 86 ? -10.654 -2.017 -3.523 1.00 96.94 86 ALA A CA 1
ATOM 718 C C . ALA A 1 86 ? -10.359 -3.036 -2.404 1.00 96.94 86 ALA A C 1
ATOM 720 O O . ALA A 1 86 ? -11.247 -3.348 -1.611 1.00 96.94 86 ALA A O 1
ATOM 721 N N . SER A 1 87 ? -9.110 -3.501 -2.289 1.00 98.50 87 SER A N 1
ATOM 722 C CA . SER A 1 87 ? -8.658 -4.376 -1.195 1.00 98.50 87 SER A CA 1
ATOM 723 C C . SER A 1 87 ? -8.733 -3.670 0.162 1.00 98.50 87 SER A C 1
ATOM 725 O O . SER A 1 87 ? -9.232 -4.251 1.126 1.00 98.50 87 SER A O 1
ATOM 727 N N . LEU A 1 88 ? -8.312 -2.401 0.227 1.00 98.56 88 LEU A N 1
ATOM 728 C CA . LEU A 1 88 ? -8.454 -1.565 1.422 1.00 98.56 88 LEU A CA 1
ATOM 729 C C . LEU A 1 88 ? -9.927 -1.371 1.793 1.00 98.56 88 LEU A C 1
ATOM 731 O O . LEU A 1 88 ? -10.303 -1.537 2.951 1.00 98.56 88 LEU A O 1
ATOM 735 N N . GLU A 1 89 ? -10.773 -1.053 0.808 1.00 98.12 89 GLU A N 1
ATOM 736 C CA . GLU A 1 89 ? -12.213 -0.899 1.022 1.00 98.12 89 GLU A CA 1
ATOM 737 C C . GLU A 1 89 ? -12.816 -2.191 1.596 1.00 98.12 89 GLU A C 1
ATOM 739 O O . GLU A 1 89 ? -13.537 -2.140 2.589 1.00 98.12 89 GLU A O 1
ATOM 744 N N . LEU A 1 90 ? -12.478 -3.356 1.031 1.00 98.44 90 LEU A N 1
ATOM 745 C CA . LEU A 1 90 ? -12.906 -4.662 1.540 1.00 98.44 90 LEU A CA 1
ATOM 746 C C . LEU A 1 90 ? -12.465 -4.884 2.996 1.00 98.44 90 LEU A C 1
ATOM 748 O O . LEU A 1 90 ? -13.290 -5.261 3.830 1.00 98.44 90 LEU A O 1
ATOM 752 N N . ALA A 1 91 ? -11.193 -4.628 3.307 1.00 98.69 91 ALA A N 1
ATOM 753 C CA . ALA A 1 91 ? -10.634 -4.795 4.646 1.00 98.69 91 ALA A CA 1
ATOM 754 C C . ALA A 1 91 ? -11.347 -3.915 5.683 1.00 98.69 91 ALA A C 1
ATOM 756 O O . ALA A 1 91 ? -11.784 -4.407 6.725 1.00 98.69 91 ALA A O 1
ATOM 757 N N . LEU A 1 92 ? -11.548 -2.634 5.359 1.00 98.62 92 LEU A N 1
ATOM 758 C CA . LEU A 1 92 ? -12.249 -1.684 6.219 1.00 98.62 92 LEU A CA 1
ATOM 759 C C . LEU A 1 92 ? -13.702 -2.098 6.457 1.00 98.62 92 LEU A C 1
ATOM 761 O O . LEU A 1 92 ? -14.173 -2.024 7.591 1.00 98.62 92 LEU A O 1
ATOM 765 N N . LYS A 1 93 ? -14.416 -2.570 5.426 1.00 98.44 93 LYS A N 1
ATOM 766 C CA . LYS A 1 93 ? -15.797 -3.065 5.573 1.00 98.44 93 LYS A CA 1
ATOM 767 C C . LYS A 1 93 ? -15.877 -4.283 6.490 1.00 98.44 93 LYS A C 1
ATOM 769 O O . LYS A 1 93 ? -16.828 -4.398 7.257 1.00 98.44 93 LYS A O 1
ATOM 774 N N . ILE A 1 94 ? -14.889 -5.177 6.433 1.00 98.25 94 ILE A N 1
ATOM 775 C CA . ILE A 1 94 ? -14.816 -6.330 7.339 1.00 98.25 94 ILE A CA 1
ATOM 776 C C . ILE A 1 94 ? -14.546 -5.863 8.771 1.00 98.25 94 ILE A C 1
ATOM 778 O O . ILE A 1 94 ? -15.284 -6.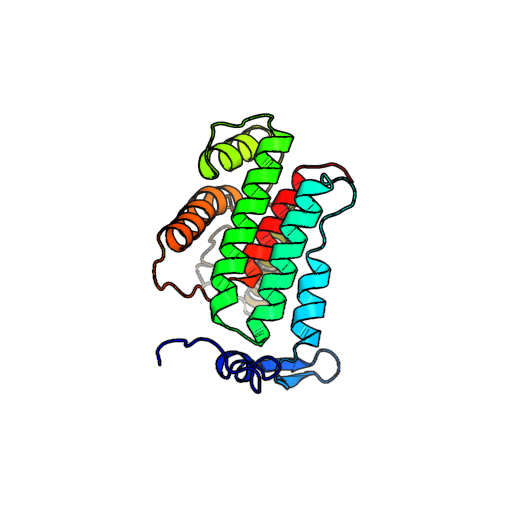251 9.671 1.00 98.25 94 ILE A O 1
ATOM 782 N N . LYS A 1 95 ? -13.541 -5.003 8.977 1.00 98.19 95 LYS A N 1
ATOM 783 C CA . LYS A 1 95 ? -13.158 -4.505 10.307 1.00 98.19 95 LYS A CA 1
ATOM 784 C C . LYS A 1 95 ? -14.284 -3.727 10.993 1.00 98.19 95 LYS A C 1
ATOM 786 O O . LYS A 1 95 ? -14.531 -3.922 12.176 1.00 98.19 95 LYS A O 1
ATOM 791 N N . SER A 1 96 ? -14.970 -2.864 10.247 1.00 97.50 96 SER A N 1
ATOM 792 C CA . SER A 1 96 ? -16.031 -1.989 10.768 1.00 97.50 96 SER A CA 1
ATOM 793 C C . SER A 1 96 ? -17.428 -2.607 10.771 1.00 97.50 96 SER A C 1
ATOM 795 O O . SER A 1 96 ? -18.343 -2.027 11.349 1.00 97.50 96 SER A O 1
ATOM 797 N N . ASN A 1 97 ? -17.625 -3.738 10.083 1.00 96.88 97 ASN A N 1
ATOM 798 C CA . ASN A 1 97 ? -18.944 -4.287 9.754 1.00 96.88 97 ASN A CA 1
ATOM 799 C C . ASN A 1 97 ? -19.862 -3.303 8.976 1.00 96.88 97 ASN A C 1
ATOM 801 O O . ASN A 1 97 ? -21.081 -3.476 8.918 1.00 96.88 97 ASN A O 1
ATOM 805 N N . GLU A 1 98 ? -19.295 -2.274 8.335 1.00 95.00 98 GLU A N 1
ATOM 806 C CA . GLU A 1 98 ? -20.030 -1.268 7.562 1.00 95.00 98 GLU A CA 1
ATOM 807 C C . GLU A 1 98 ? -20.060 -1.616 6.078 1.00 95.00 98 GLU A C 1
ATOM 809 O O . GLU A 1 98 ? -19.033 -1.644 5.414 1.00 95.00 98 GLU A O 1
ATOM 814 N N . LYS A 1 99 ? -21.246 -1.831 5.501 1.00 92.44 99 LYS A N 1
ATOM 815 C CA . LYS A 1 99 ? -21.366 -2.261 4.089 1.00 92.44 99 LYS A CA 1
ATOM 816 C C . LYS A 1 99 ? -21.695 -1.134 3.112 1.00 92.44 99 LYS A C 1
ATOM 818 O O . LYS A 1 99 ? -21.436 -1.265 1.917 1.00 92.44 99 LYS A O 1
ATOM 823 N N . LYS A 1 100 ? -22.287 -0.042 3.606 1.00 93.88 100 LYS A N 1
ATOM 824 C CA . LYS A 1 100 ? -22.869 1.033 2.777 1.00 93.88 100 LYS A CA 1
ATOM 825 C C . LYS A 1 100 ? -21.937 2.226 2.569 1.00 93.88 100 LYS A C 1
ATOM 827 O O . LYS A 1 100 ? -22.125 2.988 1.625 1.00 93.88 100 LYS A O 1
ATOM 832 N N . LYS A 1 101 ? -20.968 2.423 3.465 1.00 94.62 101 LYS A N 1
ATOM 833 C CA . LYS A 1 101 ? -20.028 3.545 3.397 1.00 94.62 101 LYS A CA 1
ATOM 834 C C . LYS A 1 101 ? -19.037 3.330 2.247 1.00 94.62 101 LYS A C 1
ATOM 836 O O . LYS A 1 101 ? -18.586 2.214 2.003 1.00 94.62 101 LYS A O 1
ATOM 841 N N . GLY A 1 102 ? -18.727 4.414 1.537 1.00 94.62 102 GLY A N 1
ATOM 842 C CA . GLY A 1 102 ? -17.647 4.439 0.550 1.00 94.62 102 GLY A CA 1
ATOM 843 C C . GLY A 1 102 ? -16.281 4.620 1.213 1.00 94.62 102 GLY A C 1
ATOM 844 O O . GLY A 1 102 ? -16.205 5.001 2.382 1.00 94.62 102 GLY A O 1
ATOM 845 N N . LEU A 1 103 ? -15.211 4.402 0.444 1.00 96.00 103 LEU A N 1
ATOM 846 C CA . LEU A 1 103 ? -13.828 4.356 0.934 1.00 96.00 103 LEU A CA 1
ATOM 847 C C . LEU A 1 103 ? -13.430 5.540 1.834 1.00 96.00 103 LEU A C 1
ATOM 849 O O . LEU A 1 103 ? -12.925 5.311 2.924 1.00 96.00 103 LEU A O 1
ATOM 853 N N . ARG A 1 104 ? -13.728 6.789 1.444 1.00 96.75 104 ARG A N 1
ATOM 854 C CA . ARG A 1 104 ? -13.412 7.984 2.258 1.00 96.75 104 ARG A CA 1
ATOM 855 C C . ARG A 1 104 ? -13.973 7.887 3.683 1.00 96.75 104 ARG A C 1
ATOM 857 O O . ARG A 1 104 ? -13.236 8.065 4.641 1.00 96.75 104 ARG A O 1
ATOM 864 N N . LYS A 1 105 ? -15.265 7.563 3.805 1.00 97.62 105 LYS A N 1
ATOM 865 C CA . LYS A 1 105 ? -15.966 7.455 5.098 1.00 97.62 105 LYS A CA 1
ATOM 866 C C . LYS A 1 105 ? -15.498 6.255 5.920 1.00 97.62 105 LYS A C 1
ATOM 868 O O . LYS A 1 105 ? -15.628 6.253 7.134 1.00 97.62 105 LYS A O 1
ATOM 873 N N . LEU A 1 106 ? -15.020 5.206 5.255 1.00 98.31 106 LEU A N 1
ATOM 874 C CA . LEU A 1 106 ? -14.444 4.044 5.924 1.00 98.31 106 LEU A CA 1
ATOM 875 C C . LEU A 1 106 ? -13.049 4.353 6.481 1.00 98.31 106 LEU A C 1
ATOM 877 O O . LEU A 1 106 ? -12.749 3.925 7.588 1.00 98.31 106 LEU A O 1
ATOM 881 N N . ILE A 1 107 ? -12.227 5.106 5.741 1.00 97.81 107 ILE A N 1
ATOM 882 C CA . ILE A 1 107 ? -10.929 5.589 6.231 1.00 97.81 107 ILE A CA 1
ATOM 883 C C . ILE A 1 107 ? -11.153 6.526 7.419 1.00 97.81 107 ILE A C 1
ATOM 885 O O . ILE A 1 107 ? -10.568 6.301 8.466 1.00 97.81 107 ILE A O 1
ATOM 889 N N . GLU A 1 108 ? -12.054 7.503 7.291 1.00 97.56 108 GLU A N 1
ATOM 890 C CA . GLU A 1 108 ? -12.449 8.406 8.383 1.00 97.56 108 GLU A CA 1
ATOM 891 C C . GLU A 1 108 ? -12.844 7.635 9.650 1.00 97.56 108 GLU A C 1
ATOM 893 O O . GLU A 1 108 ? -12.271 7.860 10.709 1.00 97.56 108 GLU A O 1
ATOM 898 N N . LEU A 1 109 ? -13.715 6.629 9.515 1.00 97.81 109 LEU A N 1
ATOM 899 C CA . LEU A 1 109 ? -14.099 5.762 10.628 1.00 97.81 109 LEU A CA 1
ATOM 900 C C . LEU A 1 109 ? -12.894 5.037 11.253 1.00 97.81 109 LEU A C 1
ATOM 902 O O . LEU A 1 109 ? -12.827 4.895 12.471 1.00 97.81 109 LEU A O 1
ATOM 906 N N . ALA A 1 110 ? -11.947 4.558 10.444 1.00 97.94 110 ALA A N 1
ATOM 907 C CA . ALA A 1 110 ? -10.755 3.884 10.952 1.00 97.94 110 ALA A CA 1
ATOM 908 C C . ALA A 1 110 ? -9.808 4.833 11.703 1.00 97.94 110 ALA A C 1
ATOM 910 O O . ALA A 1 110 ? -9.216 4.410 12.696 1.00 97.94 110 ALA A O 1
ATOM 911 N N . ILE A 1 111 ? -9.703 6.095 11.271 1.00 97.06 111 ILE A N 1
ATOM 912 C CA . ILE A 1 111 ? -8.960 7.147 11.984 1.00 97.06 111 ILE A CA 1
ATOM 913 C C . ILE A 1 111 ? -9.648 7.448 13.321 1.00 97.06 111 ILE A C 1
ATOM 915 O O . ILE A 1 111 ? -9.007 7.384 14.366 1.00 97.06 111 ILE A O 1
ATOM 919 N N . GLU A 1 112 ? -10.963 7.685 13.311 1.00 97.06 112 GLU A N 1
ATOM 920 C CA . GLU A 1 112 ? -11.759 7.987 14.514 1.00 97.06 112 GLU A CA 1
ATOM 921 C C . GLU A 1 112 ? -11.685 6.877 15.573 1.00 97.06 112 GLU A C 1
ATOM 923 O O . GLU A 1 112 ? -11.655 7.153 16.771 1.00 97.06 112 GLU A O 1
ATOM 928 N N . ASN A 1 113 ? -11.630 5.613 15.143 1.00 97.25 113 ASN A N 1
ATOM 929 C CA . ASN A 1 113 ? -11.491 4.461 16.038 1.00 97.25 113 ASN A CA 1
ATOM 930 C C . ASN A 1 113 ? -10.027 4.137 16.394 1.00 97.25 113 ASN A C 1
ATOM 932 O O . ASN A 1 113 ? -9.771 3.177 17.123 1.00 97.25 113 ASN A O 1
ATOM 936 N N . GLY A 1 114 ? -9.059 4.895 15.870 1.00 96.94 114 GLY A N 1
ATOM 937 C CA . GLY A 1 114 ? -7.631 4.692 16.112 1.00 96.94 114 GLY A CA 1
ATOM 938 C C . GLY A 1 114 ? -7.072 3.379 15.555 1.00 96.94 114 GLY A C 1
ATOM 939 O O . GLY A 1 114 ? -6.036 2.917 16.038 1.00 96.94 114 GLY A O 1
ATOM 940 N N . TRP A 1 115 ? -7.746 2.764 14.575 1.00 97.81 115 TRP A N 1
ATOM 941 C CA . TRP 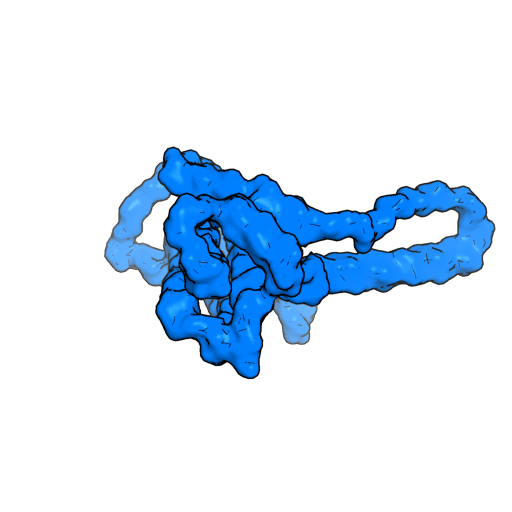A 1 115 ? -7.289 1.531 13.921 1.00 97.81 115 TRP A CA 1
ATOM 942 C C . TRP A 1 115 ? -6.130 1.772 12.962 1.00 97.81 115 TRP A C 1
ATOM 944 O O . TRP A 1 115 ? -5.367 0.853 12.703 1.00 97.81 115 TRP A O 1
ATOM 954 N N . ILE A 1 116 ? -6.008 2.985 12.426 1.00 97.19 116 ILE A N 1
ATOM 955 C CA . ILE A 1 116 ? -4.875 3.401 11.601 1.00 97.19 116 ILE A CA 1
ATOM 956 C C . ILE A 1 116 ? -4.244 4.652 12.199 1.00 97.19 116 ILE A C 1
ATOM 958 O O . ILE A 1 116 ? -4.945 5.521 12.721 1.00 97.19 116 ILE A O 1
ATOM 962 N N . LYS A 1 117 ? -2.915 4.721 12.149 1.00 95.56 117 LYS A N 1
ATOM 963 C CA . LYS A 1 117 ? -2.107 5.804 12.713 1.00 95.56 117 LYS A CA 1
ATOM 964 C C . LYS A 1 117 ? -0.928 6.110 11.798 1.00 95.56 117 LYS A C 1
ATOM 966 O O . LYS A 1 117 ? -0.481 5.252 11.036 1.00 95.56 117 LYS A O 1
ATOM 971 N N . ASN A 1 118 ? -0.387 7.318 11.910 1.00 94.19 118 ASN A N 1
ATOM 972 C CA . ASN A 1 118 ? 0.770 7.753 11.128 1.00 94.19 118 ASN A CA 1
ATOM 973 C C . ASN A 1 118 ? 1.980 6.823 11.319 1.00 94.19 118 ASN A C 1
ATOM 975 O O . ASN A 1 118 ? 2.664 6.472 10.359 1.00 94.19 118 ASN A O 1
ATOM 979 N N . GLU A 1 119 ? 2.215 6.357 12.544 1.00 92.06 119 GLU A N 1
ATOM 980 C CA . GLU A 1 119 ? 3.354 5.510 12.916 1.00 92.06 119 GLU A CA 1
ATOM 981 C C . GLU A 1 119 ? 3.324 4.130 12.253 1.00 92.06 119 GLU A C 1
ATOM 983 O O . GLU A 1 119 ? 4.373 3.500 12.101 1.00 92.06 119 GLU A O 1
ATOM 988 N N . GLY A 1 120 ? 2.136 3.662 11.864 1.00 93.81 120 GLY A N 1
ATOM 989 C CA . GLY A 1 120 ? 1.970 2.402 11.151 1.00 93.81 120 GLY A CA 1
ATOM 990 C C . GLY A 1 120 ? 2.172 2.519 9.641 1.00 93.81 120 GLY A C 1
ATOM 991 O O . GLY A 1 120 ? 2.147 1.502 8.956 1.00 93.81 120 GLY A O 1
ATOM 992 N N . VAL A 1 121 ? 2.395 3.728 9.111 1.00 95.62 121 VAL A N 1
ATOM 993 C CA . VAL A 1 121 ? 2.695 3.946 7.692 1.00 95.62 121 VAL A CA 1
ATOM 994 C C . VAL A 1 121 ? 4.206 4.006 7.494 1.00 95.62 121 VAL A C 1
ATOM 996 O O . VAL A 1 121 ? 4.884 4.939 7.927 1.00 95.62 121 VAL A O 1
ATOM 999 N N . SER A 1 122 ? 4.754 3.007 6.812 1.00 94.69 122 SER A N 1
ATOM 1000 C CA . SER A 1 122 ? 6.196 2.814 6.649 1.00 94.69 122 SER A CA 1
ATOM 1001 C C . SER A 1 122 ? 6.877 4.005 5.965 1.00 94.69 122 SER A C 1
ATOM 1003 O O . SER A 1 122 ? 7.916 4.477 6.425 1.00 94.69 122 SER A O 1
ATOM 1005 N N . VAL A 1 123 ? 6.254 4.557 4.920 1.00 92.00 123 VAL A N 1
ATOM 1006 C CA . VAL A 1 123 ? 6.777 5.713 4.170 1.00 92.00 123 VAL A CA 1
ATOM 1007 C C . VAL A 1 123 ? 6.809 6.972 5.031 1.00 92.00 123 VAL A C 1
ATOM 1009 O O . VAL A 1 123 ? 7.785 7.721 4.985 1.00 92.00 123 VAL A O 1
ATOM 1012 N N . TRP A 1 124 ? 5.782 7.179 5.859 1.00 92.44 124 TRP A N 1
ATOM 1013 C CA . TRP A 1 124 ? 5.758 8.271 6.829 1.00 92.44 124 TRP A CA 1
ATOM 1014 C C . TRP A 1 124 ? 6.889 8.133 7.841 1.00 92.44 124 TRP A C 1
ATOM 1016 O O . TRP A 1 124 ? 7.651 9.073 8.055 1.00 92.44 124 TRP A O 1
ATOM 1026 N N . LYS A 1 125 ? 7.042 6.937 8.416 1.00 91.38 125 LYS A N 1
ATOM 1027 C CA . LYS A 1 125 ? 8.091 6.635 9.391 1.00 91.38 125 LYS A CA 1
ATOM 1028 C C . LYS A 1 125 ? 9.486 6.899 8.820 1.00 91.38 125 LYS A C 1
ATOM 1030 O O . LYS A 1 125 ? 10.286 7.584 9.456 1.00 91.38 125 LYS A O 1
ATOM 1035 N N . SER A 1 126 ? 9.766 6.421 7.606 1.00 90.25 126 SER A N 1
ATOM 1036 C CA . SER A 1 126 ? 11.044 6.664 6.927 1.00 90.25 126 SER A CA 1
ATOM 1037 C C . SER A 1 126 ? 11.272 8.145 6.614 1.00 90.25 126 SER A C 1
ATOM 1039 O O . SER A 1 126 ? 12.385 8.648 6.791 1.00 90.25 126 SER A O 1
ATOM 1041 N N . ALA A 1 127 ? 10.234 8.863 6.175 1.00 88.75 127 ALA A N 1
ATOM 1042 C CA . ALA A 1 127 ? 10.320 10.292 5.891 1.00 88.75 127 ALA A CA 1
ATOM 1043 C C . ALA A 1 127 ? 10.582 11.114 7.162 1.00 88.75 127 ALA A C 1
ATOM 1045 O O . ALA A 1 127 ? 11.469 11.972 7.148 1.00 88.75 127 ALA A O 1
ATOM 1046 N N . LYS A 1 128 ? 9.885 10.799 8.262 1.00 89.25 128 LYS A N 1
ATOM 1047 C CA . LYS A 1 128 ? 10.067 11.427 9.576 1.00 89.25 128 LYS A CA 1
ATOM 1048 C C . LYS A 1 128 ? 11.480 11.210 10.105 1.00 89.25 128 LYS A C 1
ATOM 1050 O O . LYS A 1 128 ? 12.169 12.178 10.408 1.00 89.25 128 LYS A O 1
ATOM 1055 N N . GLN A 1 129 ? 11.957 9.966 10.097 1.00 88.06 129 GLN A N 1
ATOM 1056 C CA . GLN A 1 129 ? 13.320 9.638 10.516 1.00 88.06 129 GLN A CA 1
ATOM 1057 C C . GLN A 1 129 ? 14.370 10.386 9.680 1.00 88.06 129 GLN A C 1
ATOM 1059 O O . GLN A 1 129 ? 15.323 10.945 10.219 1.00 88.06 129 GLN A O 1
ATOM 1064 N N . SER A 1 130 ? 14.185 10.439 8.359 1.00 87.50 130 SER A N 1
ATOM 1065 C CA . SER A 1 130 ? 15.106 11.153 7.468 1.00 87.50 130 SER A CA 1
ATOM 1066 C C . SER A 1 130 ? 15.088 12.666 7.713 1.00 87.50 130 SER A C 1
ATOM 1068 O O . SER A 1 130 ? 16.115 13.328 7.582 1.00 87.50 130 SER A O 1
ATOM 1070 N N . TYR A 1 131 ? 13.923 13.234 8.041 1.00 87.19 131 TYR A N 1
ATOM 1071 C CA . TYR A 1 131 ? 13.793 14.637 8.427 1.00 87.19 131 TYR A CA 1
ATOM 1072 C C . TYR A 1 131 ? 14.526 14.921 9.742 1.00 87.19 131 TYR A C 1
ATOM 1074 O O . TYR A 1 131 ? 15.332 15.847 9.786 1.00 87.19 131 TYR A O 1
ATOM 1082 N N . GLU A 1 132 ? 14.310 14.099 10.770 1.00 87.25 132 GLU A N 1
ATOM 1083 C CA . GLU A 1 132 ? 14.962 14.230 12.078 1.00 87.25 132 GLU A CA 1
ATOM 1084 C C . GLU A 1 132 ? 16.490 14.138 11.954 1.00 87.25 132 GLU A C 1
ATOM 1086 O O . GLU A 1 132 ? 1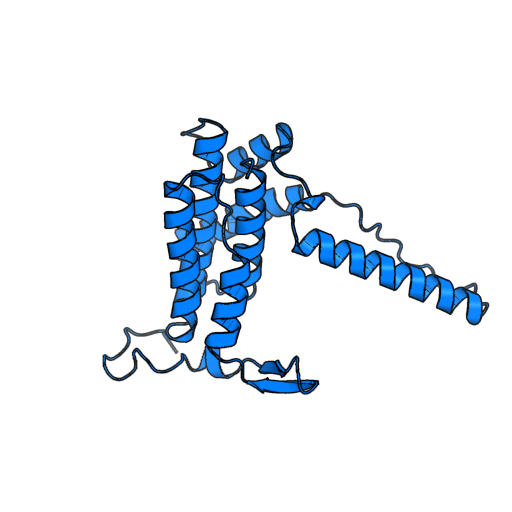7.204 14.994 12.472 1.00 87.25 132 GLU A O 1
ATOM 1091 N N . GLN A 1 133 ? 17.000 13.175 11.181 1.00 86.44 133 GLN A N 1
ATOM 1092 C CA . GLN A 1 133 ? 18.436 13.035 10.914 1.00 86.44 133 GLN A CA 1
ATOM 1093 C C . GLN A 1 133 ? 19.024 14.260 10.203 1.00 86.44 133 GLN A C 1
ATOM 1095 O O . GLN A 1 133 ? 20.078 14.757 10.597 1.00 86.44 133 GLN A O 1
ATOM 1100 N N . ARG A 1 134 ? 18.342 14.779 9.170 1.00 85.56 134 ARG A N 1
ATOM 1101 C CA . ARG A 1 134 ? 18.782 15.999 8.473 1.00 85.56 134 ARG A CA 1
ATOM 1102 C C . ARG A 1 134 ? 18.751 17.218 9.385 1.00 85.56 134 ARG A C 1
ATOM 1104 O O . ARG A 1 134 ? 19.637 18.057 9.271 1.00 85.56 134 ARG A O 1
ATOM 1111 N N . LYS A 1 135 ? 17.754 17.320 10.268 1.00 84.75 135 LYS A N 1
ATOM 1112 C CA . LYS A 1 135 ? 17.642 18.409 11.240 1.00 84.75 135 LYS A CA 1
ATOM 1113 C C . LYS A 1 135 ? 18.836 18.408 12.194 1.00 84.75 135 LYS A C 1
ATOM 1115 O O . LYS A 1 135 ? 19.504 19.429 12.287 1.00 84.75 135 LYS A O 1
ATOM 1120 N N . VAL A 1 136 ? 19.161 17.261 12.795 1.00 86.19 136 VAL A N 1
ATOM 1121 C CA . VAL A 1 136 ? 20.331 17.116 13.682 1.00 86.19 136 VAL A CA 1
ATOM 1122 C C . VAL A 1 136 ? 21.629 17.454 12.946 1.00 86.19 136 VAL A C 1
ATOM 1124 O O . VAL A 1 136 ? 22.398 18.284 13.415 1.00 86.19 136 VAL A O 1
ATOM 1127 N N . MET A 1 137 ? 21.848 16.886 11.754 1.00 85.31 137 MET A N 1
ATOM 1128 C CA . MET A 1 137 ? 23.051 17.162 10.956 1.00 85.31 137 MET A CA 1
ATOM 1129 C C . MET A 1 137 ? 23.184 18.653 10.607 1.00 85.31 137 MET A C 1
ATOM 1131 O O . MET A 1 137 ? 24.283 19.204 10.603 1.00 85.31 137 MET A O 1
ATOM 1135 N N . MET A 1 138 ? 22.065 19.312 10.308 1.00 83.06 138 MET A N 1
ATOM 1136 C CA . MET A 1 138 ? 22.034 20.734 9.987 1.00 83.06 138 MET A CA 1
ATOM 1137 C C . MET A 1 138 ? 22.301 21.601 11.228 1.00 83.06 138 MET A C 1
ATOM 1139 O O . MET A 1 138 ? 23.070 22.555 11.144 1.00 83.06 138 MET A O 1
ATOM 1143 N N . GLU A 1 139 ? 21.725 21.257 12.382 1.00 83.06 139 GLU A N 1
ATOM 1144 C CA . GLU A 1 139 ? 21.999 21.914 13.669 1.00 83.06 139 GLU A CA 1
ATOM 1145 C C . GLU A 1 139 ? 23.482 21.787 14.058 1.00 83.06 139 GLU A C 1
ATOM 1147 O O . GLU A 1 139 ? 24.116 22.778 14.426 1.00 83.06 139 GLU A O 1
ATOM 1152 N N . GLU A 1 140 ? 24.071 20.598 13.911 1.00 85.38 140 GLU A N 1
ATOM 1153 C CA . GLU A 1 140 ? 25.504 20.368 14.124 1.00 85.38 140 GLU A CA 1
ATOM 1154 C C . GLU A 1 140 ? 26.367 21.196 13.165 1.00 85.38 140 GLU A C 1
ATOM 1156 O O . GLU A 1 140 ? 27.325 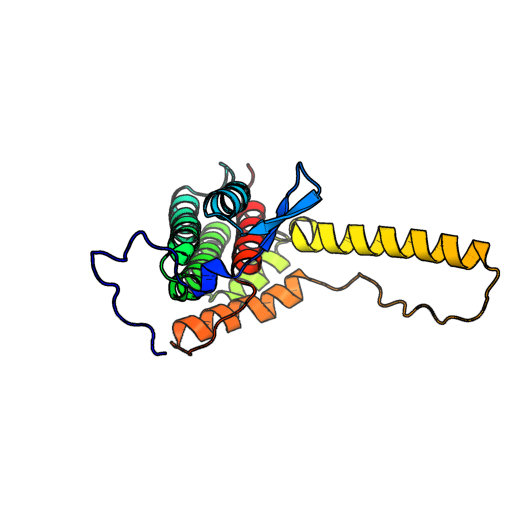21.842 13.597 1.00 85.38 140 GLU A O 1
ATOM 1161 N N . PHE A 1 141 ? 26.014 21.223 11.876 1.00 84.12 141 PHE A N 1
ATOM 1162 C CA . PHE A 1 141 ? 26.715 22.016 10.869 1.00 84.12 141 PHE A CA 1
ATOM 1163 C C . PHE A 1 141 ? 26.679 23.514 11.203 1.00 84.12 141 PHE A C 1
ATOM 1165 O O . PHE A 1 141 ? 27.728 24.159 11.223 1.00 84.12 141 PHE A O 1
ATOM 1172 N N . PHE A 1 142 ? 25.504 24.063 11.535 1.00 79.25 142 PHE A N 1
ATOM 1173 C CA . PHE A 1 142 ? 25.353 25.473 11.906 1.00 79.25 142 PHE A CA 1
ATOM 1174 C C . PHE A 1 142 ? 26.136 25.837 13.172 1.00 79.25 142 PHE A C 1
ATOM 1176 O O . PHE A 1 142 ? 26.798 26.880 13.202 1.00 79.25 142 PHE A O 1
ATOM 1183 N N . ASN A 1 143 ? 26.139 24.957 14.179 1.00 80.81 143 ASN A N 1
ATOM 1184 C CA . ASN A 1 143 ? 26.946 25.132 15.387 1.00 80.81 143 ASN A CA 1
ATOM 1185 C C . ASN A 1 143 ? 28.453 25.182 15.076 1.00 80.81 143 ASN A C 1
ATOM 1187 O O . ASN A 1 143 ? 29.184 25.958 15.695 1.00 80.81 143 ASN A O 1
ATOM 1191 N N . GLN A 1 144 ? 28.929 24.404 14.097 1.00 80.00 144 GLN A N 1
ATOM 1192 C CA . GLN A 1 144 ? 30.338 24.407 13.684 1.00 80.00 144 GLN A CA 1
ATOM 1193 C C . GLN A 1 144 ? 30.745 25.688 12.946 1.00 80.00 144 GLN A C 1
ATOM 1195 O O . GLN A 1 144 ? 31.840 26.202 13.179 1.00 80.00 144 GLN A O 1
ATOM 1200 N N . ILE A 1 145 ? 29.881 26.232 12.084 1.00 84.44 145 ILE A N 1
ATOM 1201 C CA . ILE A 1 145 ? 30.202 27.433 11.293 1.00 84.44 145 ILE A CA 1
ATOM 1202 C C . ILE A 1 145 ? 29.903 28.757 12.016 1.00 84.44 145 ILE A C 1
ATOM 1204 O O . ILE A 1 145 ? 30.119 29.817 11.430 1.00 84.44 145 ILE A O 1
ATOM 1208 N N . LYS A 1 146 ? 29.431 28.720 13.277 1.00 73.00 146 LYS A N 1
ATOM 1209 C CA . LYS A 1 146 ? 29.056 29.893 14.103 1.00 73.00 146 LYS A CA 1
ATOM 1210 C C . LYS A 1 146 ? 28.190 30.920 13.355 1.00 73.00 146 LYS A C 1
ATOM 1212 O O . LYS A 1 146 ? 28.290 32.120 13.607 1.00 73.00 146 LYS A O 1
ATOM 1217 N N . SER A 1 147 ? 27.379 30.475 12.396 1.00 62.72 147 SER A N 1
ATOM 1218 C CA . SER A 1 147 ? 26.570 31.385 11.589 1.00 62.72 147 SER A CA 1
ATOM 1219 C C . SER A 1 147 ? 25.191 31.529 12.227 1.00 62.72 147 SER A C 1
ATOM 1221 O O . SER A 1 147 ? 24.437 30.561 12.279 1.00 62.72 147 SER A O 1
ATOM 1223 N N . GLU A 1 148 ? 24.853 32.736 12.678 1.00 59.03 148 GLU A N 1
ATOM 1224 C CA . GLU A 1 148 ? 23.524 33.080 13.216 1.00 59.03 148 GLU A CA 1
ATOM 1225 C C . GLU A 1 148 ? 22.479 33.318 12.109 1.00 59.03 148 GLU A C 1
ATOM 1227 O O . GLU A 1 148 ? 21.280 33.406 12.365 1.00 59.03 148 GLU A O 1
ATOM 1232 N N . THR A 1 149 ? 22.913 33.422 10.852 1.00 57.81 149 THR A N 1
ATOM 1233 C CA . THR A 1 149 ? 22.071 33.788 9.714 1.00 57.81 149 THR A CA 1
ATOM 1234 C C . THR A 1 149 ? 21.666 32.576 8.892 1.00 57.81 149 THR A C 1
ATOM 1236 O O . THR A 1 149 ? 22.198 32.337 7.815 1.00 57.81 149 THR A O 1
ATOM 1239 N N . THR A 1 150 ? 20.647 31.851 9.343 1.00 51.97 150 THR A N 1
ATOM 1240 C CA . THR A 1 150 ? 19.631 31.281 8.445 1.00 51.97 150 THR A CA 1
ATOM 1241 C C . THR A 1 150 ? 18.357 31.074 9.258 1.00 51.97 150 THR A C 1
ATOM 1243 O O . THR A 1 150 ? 18.360 30.333 10.236 1.00 51.97 150 THR A O 1
ATOM 1246 N N . GLN A 1 151 ? 17.252 31.715 8.861 1.00 50.94 151 GLN A N 1
ATOM 1247 C CA . GLN A 1 151 ? 15.922 31.262 9.267 1.00 50.94 151 GLN A CA 1
ATOM 1248 C C . GLN A 1 151 ? 15.780 29.825 8.767 1.00 50.94 151 GLN A C 1
ATOM 1250 O O . GLN A 1 151 ? 15.503 29.598 7.589 1.00 50.94 151 GLN A O 1
ATOM 1255 N N . VAL A 1 152 ? 16.028 28.850 9.640 1.00 53.31 152 VAL A N 1
ATOM 1256 C CA . VAL A 1 152 ? 15.653 27.467 9.373 1.00 53.31 152 VAL A CA 1
ATOM 1257 C C . VAL A 1 152 ? 14.151 27.514 9.142 1.00 53.31 152 VAL A C 1
ATOM 1259 O O . VAL A 1 152 ? 13.397 27.890 10.040 1.00 53.31 152 VAL A O 1
ATOM 1262 N N . TYR A 1 153 ? 13.718 27.219 7.916 1.00 46.84 153 TYR A N 1
ATOM 1263 C CA . TYR A 1 153 ? 12.311 26.990 7.617 1.00 46.84 153 TYR A CA 1
ATOM 1264 C C . TYR A 1 153 ? 11.894 25.773 8.454 1.00 46.84 153 TYR A C 1
ATOM 1266 O O . TYR A 1 153 ? 12.037 24.626 8.035 1.00 46.84 153 TYR A O 1
ATOM 1274 N N . ASN A 1 154 ? 11.451 26.025 9.685 1.00 53.25 154 ASN A N 1
ATOM 1275 C CA . ASN A 1 154 ? 10.833 25.050 10.568 1.00 53.25 154 ASN A CA 1
ATOM 1276 C C . ASN A 1 154 ? 9.440 24.763 10.004 1.00 53.25 154 ASN A C 1
ATOM 1278 O O . ASN A 1 154 ? 8.430 25.192 10.553 1.00 53.25 154 ASN A O 1
ATOM 1282 N N . SER A 1 155 ? 9.361 24.059 8.874 1.00 56.81 155 SER A N 1
ATOM 1283 C CA . SER A 1 155 ? 8.180 23.236 8.660 1.00 56.81 155 SER A CA 1
ATOM 1284 C C . SER A 1 155 ? 8.321 22.093 9.657 1.00 56.81 155 SER A C 1
ATOM 1286 O O . SER A 1 155 ? 9.156 21.204 9.454 1.00 56.81 155 SER A O 1
ATOM 1288 N N . GLU A 1 156 ? 7.605 22.165 10.776 1.00 65.50 156 GLU A N 1
ATOM 1289 C CA . GLU A 1 156 ? 7.482 21.025 11.676 1.00 65.50 156 GLU A CA 1
ATOM 1290 C C . GLU A 1 156 ? 7.000 19.832 10.845 1.00 65.50 156 GLU A C 1
ATOM 1292 O O . GLU A 1 156 ? 6.009 19.919 10.116 1.00 65.50 156 GLU A O 1
ATOM 1297 N N . PHE A 1 157 ? 7.738 18.720 10.900 1.00 70.25 157 PHE A N 1
ATOM 1298 C CA . PHE A 1 157 ? 7.301 17.448 10.321 1.00 70.25 157 PHE A CA 1
ATOM 1299 C C . PHE A 1 157 ? 6.265 16.812 11.261 1.00 70.25 157 PHE A C 1
ATOM 1301 O O . PHE A 1 157 ? 6.450 15.714 11.780 1.00 70.25 157 PHE A O 1
ATOM 1308 N N . ASP A 1 158 ? 5.213 17.573 11.545 1.00 71.00 158 ASP A N 1
ATOM 1309 C CA . ASP A 1 158 ? 4.134 17.232 12.464 1.00 71.00 158 ASP A CA 1
ATOM 1310 C C . ASP A 1 158 ? 2.802 17.616 11.821 1.00 71.00 158 ASP A C 1
ATOM 1312 O O . ASP A 1 158 ? 2.083 18.515 12.245 1.00 71.00 158 ASP A O 1
ATOM 1316 N N . TYR A 1 159 ? 2.527 16.980 10.685 1.00 81.00 159 TYR A N 1
ATOM 1317 C CA . TYR A 1 159 ? 1.232 17.067 10.030 1.00 81.00 159 TYR A CA 1
ATOM 1318 C C . TYR A 1 159 ? 0.600 15.688 9.976 1.00 81.00 159 TYR A C 1
ATOM 1320 O O . TYR A 1 159 ? 1.287 14.663 9.960 1.00 81.00 159 TYR A O 1
ATOM 1328 N N . ASP A 1 160 ? -0.726 15.671 9.942 1.00 86.31 160 ASP A N 1
ATOM 1329 C CA . ASP A 1 160 ? -1.470 14.429 9.994 1.00 86.31 160 ASP A CA 1
ATOM 1330 C C . ASP A 1 160 ? -1.487 13.741 8.619 1.00 86.31 160 ASP A C 1
ATOM 1332 O O . ASP A 1 160 ? -2.273 14.070 7.726 1.00 86.31 160 ASP A O 1
ATOM 1336 N N . TYR A 1 161 ? -0.554 12.814 8.407 1.00 91.12 161 TYR A N 1
ATOM 1337 C CA . TYR A 1 161 ? -0.375 12.161 7.113 1.00 91.12 161 TYR A CA 1
ATOM 1338 C C . TYR A 1 161 ? -1.561 11.272 6.734 1.00 91.12 161 TYR A C 1
ATOM 1340 O O . TYR A 1 161 ? -1.970 11.269 5.573 1.00 91.12 161 TYR A O 1
ATOM 1348 N N . ILE A 1 162 ? -2.170 10.565 7.689 1.00 94.00 162 ILE A N 1
ATOM 1349 C CA . ILE A 1 162 ? -3.372 9.754 7.437 1.00 94.00 162 ILE A CA 1
ATOM 1350 C C . ILE A 1 162 ? -4.571 10.615 7.015 1.00 94.00 162 ILE A C 1
ATOM 1352 O O . ILE A 1 162 ? -5.369 10.163 6.192 1.00 94.00 162 ILE A O 1
ATOM 1356 N N . GLU A 1 163 ? -4.663 11.867 7.470 1.00 93.31 163 GLU A N 1
ATOM 1357 C CA . GLU A 1 163 ? -5.678 12.821 7.001 1.00 93.31 163 GLU A CA 1
ATOM 1358 C C . GLU A 1 163 ? -5.445 13.219 5.537 1.00 93.31 163 GLU A C 1
ATOM 1360 O O . GLU A 1 163 ? -6.375 13.202 4.726 1.00 93.31 163 GLU A O 1
ATOM 1365 N N . VAL A 1 164 ? -4.188 13.455 5.145 1.00 92.12 164 VAL A N 1
ATOM 1366 C CA . VAL A 1 164 ? -3.827 13.665 3.732 1.00 92.12 164 VAL A CA 1
ATOM 1367 C C . VAL A 1 164 ? -4.171 12.427 2.892 1.00 92.12 164 VAL A C 1
ATOM 1369 O O . VAL A 1 164 ? -4.702 12.539 1.783 1.00 92.12 164 VAL A O 1
ATOM 1372 N N . LEU A 1 165 ? -3.916 11.223 3.408 1.00 92.81 165 LEU A N 1
ATOM 1373 C CA . LEU A 1 165 ? -4.235 9.968 2.720 1.00 92.81 165 LEU A CA 1
ATOM 1374 C C . LEU A 1 165 ? -5.746 9.737 2.571 1.00 92.81 165 LEU A C 1
ATOM 1376 O O . LEU A 1 165 ? -6.199 9.305 1.506 1.00 92.81 165 LEU A O 1
ATOM 1380 N N . LYS A 1 166 ? -6.544 10.094 3.584 1.00 94.94 166 LYS A N 1
ATOM 1381 C CA . LYS A 1 166 ? -8.015 10.087 3.522 1.00 94.94 166 LYS A CA 1
ATOM 1382 C C . LYS A 1 166 ? -8.540 10.939 2.366 1.00 94.94 166 LYS A C 1
ATOM 1384 O O . LYS A 1 166 ? -9.520 10.556 1.720 1.00 94.94 166 LYS A O 1
ATOM 1389 N N . ASP A 1 167 ? -7.890 12.065 2.085 1.00 92.50 167 ASP A N 1
ATOM 1390 C CA . ASP A 1 167 ? -8.283 12.983 1.017 1.00 92.50 167 ASP A CA 1
ATOM 1391 C C . ASP A 1 167 ? -7.704 12.641 -0.362 1.00 92.50 167 ASP A C 1
ATOM 1393 O O . ASP A 1 167 ? -8.265 13.069 -1.369 1.00 92.50 167 ASP A O 1
ATOM 1397 N N . THR A 1 168 ? -6.646 11.831 -0.445 1.00 90.19 168 THR A N 1
ATOM 1398 C CA . THR A 1 168 ? -5.951 11.523 -1.711 1.00 90.19 168 THR A CA 1
ATOM 1399 C C . THR A 1 168 ? -6.294 10.149 -2.289 1.00 90.19 168 THR A C 1
ATOM 1401 O O . THR A 1 168 ? -6.552 10.045 -3.492 1.00 90.19 168 THR A O 1
ATOM 1404 N N . ILE A 1 169 ? -6.388 9.100 -1.462 1.00 91.25 169 ILE A N 1
ATOM 1405 C CA . ILE A 1 169 ? -6.661 7.728 -1.928 1.00 91.25 169 ILE A CA 1
ATOM 1406 C C . ILE A 1 169 ? -8.025 7.622 -2.649 1.00 91.25 169 ILE A C 1
ATOM 1408 O O . ILE A 1 169 ? -8.077 7.080 -3.761 1.00 91.25 169 ILE A O 1
ATOM 1412 N N . PRO A 1 170 ? -9.150 8.136 -2.102 1.00 92.19 170 PRO A N 1
ATOM 1413 C CA . PRO A 1 170 ? -10.452 7.970 -2.750 1.00 92.19 170 PRO A CA 1
ATOM 1414 C C . PRO A 1 170 ? -10.568 8.676 -4.114 1.00 92.19 170 PRO A C 1
ATOM 1416 O O . PRO A 1 170 ? -11.098 8.057 -5.043 1.00 92.19 170 PRO A O 1
ATOM 1419 N N . PRO A 1 171 ? -10.078 9.921 -4.302 1.00 88.56 171 PRO A N 1
ATOM 1420 C CA . PRO A 1 171 ? -10.026 10.532 -5.627 1.00 88.56 171 PRO A CA 1
ATOM 1421 C C . PRO A 1 171 ? -9.210 9.734 -6.643 1.00 88.56 171 PRO A C 1
ATOM 1423 O O . PRO A 1 171 ? -9.700 9.547 -7.756 1.00 88.56 171 PRO A O 1
ATOM 1426 N N . ILE A 1 172 ? -8.032 9.210 -6.275 1.00 86.06 172 ILE A N 1
ATOM 1427 C CA . ILE A 1 172 ? -7.207 8.372 -7.167 1.00 86.06 172 ILE A CA 1
ATOM 1428 C C . ILE A 1 172 ? -8.006 7.147 -7.628 1.00 86.06 172 ILE A C 1
ATOM 1430 O O . ILE A 1 172 ? -8.152 6.899 -8.827 1.00 86.06 172 ILE A O 1
ATOM 1434 N N . ARG A 1 173 ? -8.633 6.433 -6.685 1.00 87.44 173 ARG A N 1
ATOM 1435 C CA . ARG A 1 173 ? -9.508 5.291 -6.985 1.00 87.44 173 ARG A CA 1
ATOM 1436 C C . ARG A 1 173 ? -10.643 5.672 -7.939 1.00 87.44 173 ARG A C 1
ATOM 1438 O O . ARG A 1 173 ? -10.950 4.917 -8.862 1.00 87.44 173 ARG A O 1
ATOM 1445 N N . ASN A 1 174 ? -11.277 6.825 -7.731 1.00 87.38 174 ASN A N 1
ATOM 1446 C CA . ASN A 1 174 ? -12.375 7.287 -8.582 1.00 87.38 174 ASN A CA 1
ATOM 1447 C C . ASN A 1 174 ? -11.899 7.675 -9.988 1.00 87.38 174 ASN A C 1
ATOM 1449 O O . ASN A 1 174 ? -12.581 7.359 -10.958 1.00 87.38 174 ASN A O 1
ATOM 1453 N N . VAL A 1 175 ? -10.728 8.303 -10.127 1.00 85.19 175 VAL A N 1
ATOM 1454 C CA . VAL A 1 175 ? -10.125 8.620 -11.434 1.00 85.19 175 VAL A CA 1
ATOM 1455 C C . VAL A 1 175 ? -9.981 7.355 -12.282 1.00 85.19 175 VAL A C 1
ATOM 1457 O O . VAL A 1 175 ? -10.394 7.361 -13.445 1.00 85.19 175 VAL A O 1
ATOM 1460 N N . TYR A 1 176 ? -9.489 6.264 -11.690 1.00 83.75 176 TYR A N 1
ATOM 1461 C CA . TYR A 1 176 ? -9.371 4.977 -12.377 1.00 83.75 176 TYR A CA 1
ATOM 1462 C C . TYR A 1 176 ? -10.720 4.321 -12.665 1.00 83.75 176 TYR A C 1
ATOM 1464 O O . TYR A 1 176 ? -10.942 3.855 -13.781 1.00 83.75 176 TYR A O 1
ATOM 1472 N N . ALA A 1 177 ? -11.660 4.362 -11.718 1.00 80.06 177 ALA A N 1
ATOM 1473 C CA . ALA A 1 177 ? -13.008 3.828 -11.926 1.00 80.06 177 ALA A CA 1
ATOM 1474 C C . ALA A 1 177 ? -13.778 4.550 -13.052 1.00 80.06 177 ALA A C 1
ATOM 1476 O O . ALA A 1 177 ? -14.615 3.945 -13.714 1.00 80.06 177 ALA A O 1
ATOM 1477 N N . HIS A 1 178 ? -13.489 5.832 -13.288 1.00 79.25 178 HIS A N 1
ATOM 1478 C CA . HIS A 1 178 ? -14.090 6.625 -14.363 1.00 79.25 178 HIS A CA 1
ATOM 1479 C C . HIS A 1 178 ? -13.331 6.537 -15.699 1.00 79.25 178 HIS A C 1
ATOM 1481 O O . HIS A 1 178 ? -13.676 7.256 -16.635 1.00 79.25 178 HIS A O 1
ATOM 1487 N N . GLY A 1 179 ? -12.308 5.678 -15.807 1.00 70.19 179 GLY A N 1
ATOM 1488 C CA . GLY A 1 179 ? -11.604 5.413 -17.065 1.00 70.19 179 GLY A CA 1
ATOM 1489 C C . GLY A 1 179 ? -10.779 6.589 -17.591 1.00 70.19 179 GLY A C 1
ATOM 1490 O O . GLY A 1 179 ? -10.527 6.679 -18.791 1.00 70.19 179 GLY A O 1
ATOM 1491 N N . LYS A 1 180 ? -10.370 7.525 -16.724 1.00 71.56 180 LYS A N 1
ATOM 1492 C CA . LYS A 1 180 ? -9.499 8.629 -17.144 1.00 71.56 180 LYS A CA 1
ATOM 1493 C C . LYS A 1 180 ? -8.106 8.093 -17.483 1.00 71.56 180 LYS A C 1
ATOM 1495 O O . LYS A 1 180 ? -7.556 7.278 -16.750 1.00 71.56 180 LYS A O 1
ATOM 1500 N N . ASN A 1 181 ? -7.502 8.623 -18.549 1.00 64.12 181 ASN A N 1
ATOM 1501 C CA . ASN A 1 181 ? -6.155 8.272 -19.030 1.00 64.12 181 ASN A CA 1
ATOM 1502 C C . ASN A 1 181 ? -5.022 8.824 -18.140 1.00 64.12 181 ASN A C 1
ATOM 1504 O O . ASN A 1 181 ? -4.014 9.318 -18.644 1.00 64.12 181 ASN A O 1
ATOM 1508 N N . PHE A 1 182 ? -5.188 8.782 -16.822 1.00 68.62 182 PHE A N 1
ATOM 1509 C CA . PHE A 1 182 ? -4.163 9.204 -15.882 1.00 68.62 182 PHE A CA 1
ATOM 1510 C C . PHE A 1 182 ? -3.175 8.056 -15.654 1.00 68.62 182 PHE A C 1
ATOM 1512 O O . PHE A 1 182 ? -3.578 6.914 -15.448 1.00 68.62 182 PHE A O 1
ATOM 1519 N N . LEU A 1 183 ? -1.882 8.353 -15.735 1.00 67.19 183 LEU A N 1
ATOM 1520 C CA . LEU A 1 183 ? -0.804 7.439 -15.371 1.00 67.19 183 LEU A CA 1
ATOM 1521 C C . LEU A 1 183 ? -0.107 8.053 -14.165 1.00 67.19 183 LEU A C 1
ATOM 1523 O O . LEU A 1 183 ? 0.675 8.992 -14.310 1.00 67.19 183 LEU A O 1
ATOM 1527 N N . HIS A 1 184 ? -0.449 7.573 -12.975 1.00 63.66 184 HIS A N 1
ATOM 1528 C CA . HIS A 1 184 ? 0.190 8.020 -11.751 1.00 63.66 184 HIS A CA 1
ATOM 1529 C C . HIS A 1 184 ? 1.563 7.345 -11.611 1.00 63.66 184 HIS A C 1
ATOM 1531 O O . HIS A 1 184 ? 1.671 6.121 -11.625 1.00 63.66 184 HIS A O 1
ATOM 1537 N N . GLY A 1 185 ? 2.629 8.136 -11.462 1.00 61.56 185 GLY A N 1
ATOM 1538 C CA . GLY A 1 185 ? 3.994 7.617 -11.290 1.00 61.56 185 GLY A CA 1
ATOM 1539 C C . GLY A 1 185 ? 4.258 6.948 -9.932 1.00 61.56 185 GLY A C 1
ATOM 1540 O O . GLY A 1 185 ? 5.342 6.417 -9.723 1.00 61.56 185 GLY A O 1
ATOM 1541 N N . GLY A 1 186 ? 3.292 6.971 -9.007 1.00 73.06 186 GLY A N 1
ATOM 1542 C CA . GLY A 1 186 ? 3.434 6.493 -7.628 1.00 73.06 186 GLY A CA 1
ATOM 1543 C C . GLY A 1 186 ? 2.713 5.179 -7.325 1.00 73.06 186 GLY A C 1
ATOM 1544 O O . GLY A 1 186 ? 2.337 4.958 -6.178 1.00 73.06 186 GLY A O 1
ATOM 1545 N N . ALA A 1 187 ? 2.495 4.311 -8.315 1.00 82.69 187 ALA A N 1
ATOM 1546 C CA . ALA A 1 187 ? 1.705 3.096 -8.115 1.00 82.69 187 ALA A CA 1
ATOM 1547 C C . ALA A 1 187 ? 2.252 2.169 -7.021 1.00 82.69 187 ALA A C 1
ATOM 1549 O O . ALA A 1 187 ? 1.487 1.683 -6.193 1.00 82.69 187 ALA A O 1
ATOM 1550 N N . TYR A 1 188 ? 3.572 1.983 -6.947 1.00 91.56 188 TYR A N 1
ATOM 1551 C CA . TYR A 1 188 ? 4.174 1.192 -5.871 1.00 91.56 188 TYR A CA 1
ATOM 1552 C C . TYR A 1 188 ? 3.917 1.814 -4.490 1.00 91.56 188 TYR A C 1
ATOM 1554 O O . TYR A 1 188 ? 3.509 1.120 -3.562 1.00 91.56 188 TYR A O 1
ATOM 1562 N N . LEU A 1 189 ? 4.081 3.137 -4.374 1.00 91.81 189 LEU A N 1
ATOM 1563 C CA . LEU A 1 189 ? 3.823 3.882 -3.142 1.00 91.81 189 LEU A CA 1
ATOM 1564 C C . LEU A 1 189 ? 2.371 3.695 -2.671 1.00 91.81 189 LEU A C 1
ATOM 1566 O O . LEU A 1 189 ? 2.128 3.455 -1.491 1.00 91.81 189 LEU A O 1
ATOM 1570 N N . GLN A 1 190 ? 1.409 3.738 -3.595 1.00 93.62 190 GLN A N 1
ATOM 1571 C CA . GLN A 1 190 ? 0.001 3.496 -3.287 1.00 93.62 190 GLN A CA 1
ATOM 1572 C C . GLN A 1 190 ? -0.239 2.074 -2.752 1.00 93.62 190 GLN A C 1
ATOM 1574 O O . GLN A 1 190 ? -0.989 1.903 -1.790 1.00 93.62 190 GLN A O 1
ATOM 1579 N N . LEU A 1 191 ? 0.390 1.056 -3.350 1.00 96.94 191 LEU A N 1
ATOM 1580 C CA . LEU A 1 191 ? 0.312 -0.331 -2.877 1.00 96.94 191 LEU A CA 1
ATOM 1581 C C . LEU A 1 191 ? 0.920 -0.482 -1.478 1.00 96.94 191 LEU A C 1
ATOM 1583 O O . LEU A 1 191 ? 0.322 -1.139 -0.628 1.00 96.94 191 LEU A O 1
ATOM 1587 N N . GLN A 1 192 ? 2.068 0.153 -1.234 1.00 97.31 192 GLN A N 1
ATOM 1588 C CA . GLN A 1 192 ? 2.745 0.138 0.060 1.00 97.31 192 GLN A CA 1
ATOM 1589 C C . GLN A 1 192 ? 1.875 0.759 1.159 1.00 97.31 192 GLN A C 1
ATOM 1591 O O . GLN A 1 192 ? 1.627 0.117 2.175 1.00 97.31 192 GLN A O 1
ATOM 1596 N N . ILE A 1 193 ? 1.326 1.954 0.921 1.00 96.81 193 ILE A N 1
ATOM 1597 C CA . ILE A 1 193 ? 0.417 2.626 1.864 1.00 96.81 193 ILE A CA 1
ATOM 1598 C C . ILE A 1 193 ? -0.819 1.764 2.151 1.00 96.81 193 ILE A C 1
ATOM 1600 O O . ILE A 1 193 ? -1.244 1.641 3.297 1.00 96.81 193 ILE A O 1
ATOM 1604 N N . VAL A 1 194 ? -1.406 1.152 1.118 1.00 97.88 194 VAL A N 1
ATOM 1605 C CA . VAL A 1 194 ? -2.565 0.267 1.288 1.00 97.88 194 VAL A CA 1
ATOM 1606 C C . VAL A 1 194 ? -2.210 -0.962 2.123 1.00 97.88 194 VAL A C 1
ATOM 1608 O O . VAL A 1 194 ? -2.994 -1.332 2.995 1.00 97.88 194 VAL A O 1
ATOM 1611 N N . SER A 1 195 ? -1.057 -1.583 1.872 1.00 98.50 195 SER A N 1
ATOM 1612 C CA . SER A 1 195 ? -0.576 -2.724 2.654 1.00 98.50 195 SER A CA 1
ATOM 1613 C C . SER A 1 195 ? -0.428 -2.352 4.129 1.00 98.50 195 SER A C 1
ATOM 1615 O O . SER A 1 195 ? -0.969 -3.037 4.996 1.00 98.50 195 SER A O 1
ATOM 1617 N N . ASP A 1 196 ? 0.223 -1.220 4.405 1.00 98.31 196 ASP A N 1
ATOM 1618 C CA . ASP A 1 196 ? 0.402 -0.685 5.756 1.00 98.31 196 ASP A CA 1
ATOM 1619 C C . ASP A 1 196 ? -0.939 -0.424 6.451 1.00 98.31 196 ASP A C 1
ATOM 1621 O O . ASP A 1 196 ? -1.110 -0.745 7.626 1.00 98.31 196 ASP A O 1
ATOM 1625 N N . PHE A 1 197 ? -1.918 0.139 5.737 1.00 98.31 197 PHE A N 1
ATOM 1626 C CA . PHE A 1 197 ? -3.253 0.374 6.285 1.00 98.31 197 PHE A CA 1
ATOM 1627 C C . PHE A 1 197 ? -3.950 -0.941 6.620 1.00 98.31 197 PHE A C 1
ATOM 1629 O O . PHE A 1 197 ? -4.477 -1.077 7.717 1.00 98.31 197 PHE A O 1
ATOM 1636 N N . ILE A 1 198 ? -3.962 -1.908 5.697 1.00 98.69 198 ILE A N 1
ATOM 1637 C CA . ILE A 1 198 ? -4.643 -3.191 5.906 1.00 98.69 198 ILE A CA 1
ATOM 1638 C C . ILE A 1 198 ? -4.032 -3.943 7.091 1.00 98.69 198 ILE A C 1
ATOM 1640 O O . ILE A 1 198 ? -4.782 -4.460 7.917 1.00 98.69 198 ILE A O 1
ATOM 1644 N N . ASN A 1 199 ? -2.703 -3.962 7.194 1.00 98.62 199 ASN A N 1
ATOM 1645 C CA . ASN A 1 199 ? -1.991 -4.605 8.295 1.00 98.62 199 ASN A CA 1
ATOM 1646 C C . ASN A 1 199 ? -2.291 -3.941 9.652 1.00 98.62 199 ASN A C 1
ATOM 1648 O O . ASN A 1 199 ? -2.401 -4.610 10.666 1.00 98.62 199 ASN A O 1
ATOM 1652 N N . GLN A 1 200 ? -2.526 -2.630 9.700 1.00 98.06 200 GLN A N 1
ATOM 1653 C CA . GLN A 1 200 ? -2.928 -1.980 10.955 1.00 98.06 200 GLN A CA 1
ATOM 1654 C C . GLN A 1 200 ? -4.349 -2.351 11.418 1.00 98.06 200 GLN A C 1
ATOM 1656 O O . GLN A 1 200 ? -4.666 -2.240 12.602 1.00 98.06 200 GLN A O 1
ATOM 1661 N N . LEU A 1 201 ? -5.229 -2.802 10.515 1.00 98.25 201 LEU A N 1
ATOM 1662 C CA . LEU A 1 201 ? -6.622 -3.096 10.867 1.00 98.25 201 LEU A CA 1
ATOM 1663 C C . LEU A 1 201 ? -6.782 -4.375 11.698 1.00 98.25 201 LEU A C 1
ATOM 1665 O O . LEU A 1 201 ? -7.827 -4.543 12.333 1.00 98.25 201 LEU A O 1
ATOM 1669 N N . PHE A 1 202 ? -5.812 -5.287 11.699 1.00 97.94 202 PHE A N 1
ATOM 1670 C CA . PHE A 1 202 ? -5.935 -6.602 12.327 1.00 97.94 202 PHE A CA 1
ATOM 1671 C C . PHE A 1 202 ? -4.716 -6.893 13.207 1.00 97.94 202 PHE A C 1
ATOM 1673 O O . PHE A 1 202 ? -3.622 -6.426 12.930 1.00 97.94 202 PHE A O 1
ATOM 1680 N N . GLU A 1 203 ? -4.914 -7.647 14.284 1.00 93.44 203 GLU A N 1
ATOM 1681 C CA . GLU A 1 203 ? -3.805 -8.150 15.104 1.00 93.44 203 GLU A CA 1
ATOM 1682 C C . GLU A 1 203 ? -3.203 -9.371 14.406 1.00 93.44 203 GLU A C 1
ATOM 1684 O O . GLU A 1 203 ? -3.969 -10.158 13.849 1.00 93.44 203 GLU A O 1
ATOM 1689 N N . ASP A 1 204 ? -1.873 -9.497 14.389 1.00 83.00 204 ASP A N 1
ATOM 1690 C CA . ASP A 1 204 ? -1.174 -10.645 13.792 1.00 83.00 204 ASP A CA 1
ATOM 1691 C C . ASP A 1 204 ? -1.208 -11.902 14.670 1.00 83.00 204 ASP A C 1
ATOM 1693 O O . ASP A 1 204 ? -1.070 -11.769 15.908 1.00 83.00 204 ASP A O 1
#

Secondary structure (DSSP, 8-state):
----PPPTTTTTSPPTTGGG-EEE-TTT--EEE--HHHHHHHHHTTPPPTTS-HHHHHHHHHHHHHHHHTTT-TTHHHHHHHHHHHHHHHHHHHHH--SS--HHHHHHHHHHTTSS-GGG-HHHHHHHHHHHHHHHHHHHHHHHHT----------S---HHHHHHHHHHHHHHHHHTT-----TTHHHHHHHHHHHHHHTS--